Protein AF-A0A3M7P0K2-F1 (afdb_monomer_lite)

pLDDT: mean 83.6, std 10.66, range [43.56, 95.75]

Sequence (342 aa):
MLALSVADLARTRPEIQRPTELLQYRGKAISGLQNAINDTSAWTKYGHVDAILSASYILVYQSALMPDGNRDFDTFAHGCALTTSTIQQRELKTVLKVGASWPVERLADALALVIPASLPDPVIGFIKYVISHLDSVREPAQDSTLHPFWSAQYEMCILLTTNPRQGYISSLNSFGKWFLLAQGLLASMRNPTNGNLALVIIAAFLANITWSKVLVPLYTWNSVSQEGLPRLPIKAVPISTIQEAAQWIEAMDMVLPEEDRAKLTFSRTILDRCRGKLDNVLAQDNGADVALAGKVATLNDLSNKAHILLGSILRIGADLATWFEDALLARYVATTRGRAGQ

Radius of gyration: 20.65 Å; chains: 1; bounding box: 60×47×55 Å

Structure (mmCIF, N/CA/C/O backbone):
data_AF-A0A3M7P0K2-F1
#
_entry.id   AF-A0A3M7P0K2-F1
#
loop_
_atom_site.group_PDB
_atom_site.id
_atom_site.type_symbol
_atom_site.label_atom_id
_atom_site.label_alt_id
_atom_site.label_comp_id
_atom_site.label_asym_id
_atom_site.label_entity_id
_atom_site.label_seq_id
_atom_site.pdbx_PDB_ins_code
_atom_site.Cartn_x
_atom_site.Cartn_y
_atom_site.Cartn_z
_atom_site.occupancy
_atom_site.B_iso_or_equiv
_atom_site.auth_seq_id
_atom_site.auth_comp_id
_atom_site.auth_asym_id
_atom_site.auth_atom_id
_atom_site.pdbx_PDB_model_num
ATOM 1 N N . MET A 1 1 ? 5.921 -3.773 19.849 1.00 86.44 1 MET A N 1
ATOM 2 C CA . MET A 1 1 ? 6.419 -5.038 19.262 1.00 86.44 1 MET A CA 1
ATOM 3 C C . MET A 1 1 ? 5.800 -6.265 19.914 1.00 86.44 1 MET A C 1
ATOM 5 O O . MET A 1 1 ? 5.098 -6.965 19.210 1.00 86.44 1 MET A O 1
ATOM 9 N N . LEU A 1 2 ? 5.954 -6.494 21.227 1.00 89.31 2 LEU A N 1
ATOM 10 C CA . LEU A 1 2 ? 5.393 -7.687 21.896 1.00 89.31 2 LEU A CA 1
ATOM 11 C C . LEU A 1 2 ? 3.896 -7.913 21.618 1.00 89.31 2 LEU A C 1
ATOM 13 O O . LEU A 1 2 ? 3.488 -9.018 21.286 1.00 89.31 2 LEU A O 1
ATOM 17 N N . ALA A 1 3 ? 3.092 -6.849 21.675 1.00 87.12 3 ALA A N 1
ATOM 18 C CA . ALA A 1 3 ? 1.659 -6.923 21.396 1.00 87.12 3 ALA A CA 1
ATOM 19 C C . ALA A 1 3 ? 1.352 -7.382 19.950 1.00 87.12 3 ALA A C 1
ATOM 21 O O . ALA A 1 3 ? 0.441 -8.174 19.728 1.00 87.12 3 ALA A O 1
ATOM 22 N N . LEU A 1 4 ? 2.148 -6.939 18.972 1.00 87.50 4 LEU A N 1
ATOM 23 C CA . LEU A 1 4 ? 2.044 -7.387 17.583 1.00 87.50 4 LEU A CA 1
ATOM 24 C C . LEU A 1 4 ? 2.450 -8.858 17.440 1.00 87.50 4 LEU A C 1
ATOM 26 O O . LEU A 1 4 ? 1.748 -9.614 16.782 1.00 87.50 4 LEU A O 1
ATOM 30 N N . SER A 1 5 ? 3.544 -9.274 18.081 1.00 87.12 5 SER A N 1
ATOM 31 C CA . SER A 1 5 ? 4.005 -10.666 18.038 1.00 87.12 5 SER A CA 1
ATOM 32 C C . SER A 1 5 ? 2.954 -11.633 18.582 1.00 87.12 5 SER A C 1
ATOM 34 O O . SER A 1 5 ? 2.740 -12.690 18.000 1.00 87.12 5 SER A O 1
ATOM 36 N N . VAL A 1 6 ? 2.263 -11.263 19.665 1.00 86.00 6 VAL A N 1
ATOM 37 C CA . VAL A 1 6 ? 1.163 -12.071 20.210 1.00 86.00 6 VAL A CA 1
ATOM 38 C C . VAL A 1 6 ? -0.030 -12.113 19.246 1.00 86.00 6 VAL A C 1
ATOM 40 O O . VAL A 1 6 ? -0.613 -13.178 19.066 1.00 86.00 6 VAL A O 1
ATOM 43 N N . ALA A 1 7 ? -0.375 -10.994 18.597 1.00 84.25 7 ALA A N 1
ATOM 44 C CA . ALA A 1 7 ? -1.461 -10.953 17.611 1.00 84.25 7 ALA A CA 1
ATOM 45 C C . ALA A 1 7 ? -1.163 -11.818 16.372 1.00 84.25 7 ALA A C 1
ATOM 47 O O . ALA A 1 7 ? -2.021 -12.575 15.926 1.00 84.25 7 ALA A O 1
ATOM 48 N N . ASP A 1 8 ? 0.061 -11.753 15.842 1.00 86.00 8 ASP A N 1
ATOM 49 C CA . ASP A 1 8 ? 0.465 -12.573 14.696 1.00 86.00 8 ASP A CA 1
ATOM 50 C C . ASP A 1 8 ? 0.565 -14.064 15.056 1.00 86.00 8 ASP A C 1
ATOM 52 O O . ASP A 1 8 ? 0.149 -14.923 14.275 1.00 86.00 8 ASP A O 1
ATOM 56 N N . LEU A 1 9 ? 1.025 -14.387 16.271 1.00 85.00 9 LEU A N 1
ATOM 57 C CA . LEU A 1 9 ? 1.017 -15.761 16.768 1.00 85.00 9 LEU A CA 1
ATOM 58 C C . LEU A 1 9 ? -0.411 -16.305 16.881 1.00 85.00 9 LEU A C 1
ATOM 60 O O . LEU A 1 9 ? -0.668 -17.399 16.402 1.00 85.00 9 LEU A O 1
ATOM 64 N N . ALA A 1 10 ? -1.347 -15.533 17.437 1.00 82.81 10 ALA A N 1
ATOM 65 C CA . ALA A 1 10 ? -2.749 -15.942 17.538 1.00 82.81 10 ALA A CA 1
ATOM 66 C C . ALA A 1 10 ? -3.404 -16.148 16.158 1.00 82.81 10 ALA A C 1
ATOM 68 O O . ALA A 1 10 ? -4.276 -16.999 16.007 1.00 82.81 10 ALA A O 1
ATOM 69 N N . ARG A 1 11 ? -2.971 -15.398 15.137 1.00 79.44 11 ARG A N 1
ATOM 70 C CA . ARG A 1 11 ? -3.437 -15.564 13.754 1.00 79.44 11 ARG A CA 1
ATOM 71 C C . ARG A 1 11 ? -2.863 -16.815 13.086 1.00 79.44 11 ARG A C 1
ATOM 73 O O . ARG A 1 11 ? -3.578 -17.508 12.372 1.00 79.44 11 ARG A O 1
ATOM 80 N N . THR A 1 12 ? -1.569 -17.071 13.263 1.00 80.44 12 THR A N 1
ATOM 81 C CA . THR A 1 12 ? -0.864 -18.198 12.621 1.00 80.44 12 THR A CA 1
ATOM 82 C C . THR A 1 12 ? -1.056 -19.521 13.355 1.00 80.44 12 THR A C 1
ATOM 84 O O . THR A 1 12 ? -0.958 -20.579 12.739 1.00 80.44 12 THR A O 1
ATOM 87 N N . ARG A 1 13 ? -1.329 -19.459 14.659 1.00 82.25 13 ARG A N 1
ATOM 88 C CA . ARG A 1 13 ? -1.540 -20.585 15.571 1.00 82.25 13 ARG A CA 1
ATOM 89 C C . ARG A 1 13 ? -2.741 -20.289 16.474 1.00 82.25 13 ARG A C 1
ATOM 91 O O . ARG A 1 13 ? -2.552 -19.871 17.622 1.00 82.25 13 ARG A O 1
ATOM 98 N N . PRO A 1 14 ? -3.977 -20.463 15.968 1.00 75.69 14 PRO A N 1
ATOM 99 C CA . PRO A 1 14 ? -5.207 -20.141 16.697 1.00 75.69 14 PRO A CA 1
ATOM 100 C C . PRO A 1 14 ? -5.361 -20.878 18.032 1.00 75.69 14 PRO A C 1
ATOM 102 O O . PRO A 1 14 ? -6.120 -20.431 18.889 1.00 75.69 14 PRO A O 1
ATOM 105 N N . GLU A 1 15 ? -4.647 -21.989 18.217 1.00 79.69 15 GLU A N 1
ATOM 106 C CA . GLU A 1 15 ? -4.565 -22.764 19.453 1.00 79.69 15 GLU A CA 1
ATOM 107 C C . GLU A 1 15 ? -3.757 -22.065 20.562 1.00 79.69 15 GLU A C 1
ATOM 109 O O . GLU A 1 15 ? -3.954 -22.349 21.743 1.00 79.69 15 GLU A O 1
ATOM 114 N N . ILE A 1 16 ? -2.880 -21.117 20.210 1.00 73.12 16 ILE A N 1
ATOM 115 C CA . ILE A 1 16 ? -2.061 -20.344 21.152 1.00 73.12 16 ILE A CA 1
ATOM 116 C C . ILE A 1 16 ? -2.689 -18.961 21.349 1.00 73.12 16 ILE A C 1
ATOM 118 O O . ILE A 1 16 ? -2.181 -17.940 20.885 1.00 73.12 16 ILE A O 1
ATOM 122 N N . GLN A 1 17 ? -3.808 -18.911 22.072 1.00 73.56 17 GLN A N 1
ATOM 123 C CA . GLN A 1 17 ? -4.451 -17.641 22.413 1.00 73.56 17 GLN A CA 1
ATOM 124 C C . GLN A 1 17 ? -3.883 -17.081 23.711 1.00 73.56 17 GLN A C 1
ATOM 126 O O . GLN A 1 17 ? -3.956 -17.710 24.766 1.00 73.56 17 GLN A O 1
ATOM 131 N N . ARG A 1 18 ? -3.342 -15.862 23.648 1.00 81.62 18 ARG A N 1
ATOM 132 C CA . ARG A 1 18 ? -2.841 -15.138 24.826 1.00 81.62 18 ARG A CA 1
ATOM 133 C C . ARG A 1 18 ? -3.487 -13.755 24.957 1.00 81.62 18 ARG A C 1
ATOM 135 O O . ARG A 1 18 ? -2.790 -12.738 24.905 1.00 81.62 18 ARG A O 1
ATOM 142 N N . PRO A 1 19 ? -4.824 -13.688 25.115 1.00 80.56 19 PRO A N 1
ATOM 143 C CA . PRO A 1 19 ? -5.562 -12.425 25.099 1.00 80.56 19 PRO A CA 1
ATOM 144 C C . PRO A 1 19 ? -5.131 -11.483 26.232 1.00 80.56 19 PRO A C 1
ATOM 146 O O . PRO A 1 19 ? -5.019 -10.278 26.025 1.00 80.56 19 PRO A O 1
ATOM 149 N N . THR A 1 20 ? -4.807 -12.015 27.414 1.00 85.69 20 THR A N 1
ATOM 150 C CA . THR A 1 20 ? -4.353 -11.203 28.553 1.00 85.69 20 THR A CA 1
ATOM 151 C C . THR A 1 20 ? -3.012 -10.521 28.279 1.00 85.69 20 THR A C 1
ATOM 153 O O . THR A 1 20 ? -2.879 -9.320 28.501 1.00 85.69 20 THR A O 1
ATOM 156 N N . GLU A 1 21 ? -2.025 -11.256 27.762 1.00 88.25 21 GLU A N 1
ATOM 157 C CA . GLU A 1 21 ? -0.704 -10.706 27.422 1.00 88.25 21 GLU A CA 1
ATOM 158 C C . GLU A 1 21 ? -0.812 -9.673 26.297 1.00 88.25 21 GLU A C 1
ATOM 160 O O . GLU A 1 21 ? -0.219 -8.596 26.380 1.00 88.25 21 GLU A O 1
ATOM 165 N N . LEU A 1 22 ? -1.632 -9.967 25.281 1.00 86.94 22 LEU A N 1
ATOM 166 C CA . LEU A 1 22 ? -1.937 -9.049 24.188 1.00 86.94 22 LEU A CA 1
ATOM 167 C C . LEU A 1 22 ? -2.458 -7.707 24.716 1.00 86.94 22 LEU A C 1
ATOM 169 O O . LEU A 1 22 ? -1.897 -6.657 24.389 1.00 86.94 22 LEU A O 1
ATOM 173 N N . LEU A 1 23 ? -3.494 -7.744 25.561 1.00 86.62 23 LEU A N 1
ATOM 174 C CA . LEU A 1 23 ? -4.107 -6.552 26.148 1.00 86.62 23 LEU A CA 1
ATOM 175 C C . LEU A 1 23 ? -3.124 -5.787 27.039 1.00 86.62 23 LEU A C 1
ATOM 177 O O . LEU A 1 23 ? -3.032 -4.564 26.940 1.00 86.62 23 LEU A O 1
ATOM 181 N N . GLN A 1 24 ? -2.335 -6.487 27.857 1.00 91.00 24 GLN A N 1
ATOM 182 C CA . GLN A 1 24 ? -1.330 -5.860 28.718 1.00 91.00 24 GLN A CA 1
ATOM 183 C C . GLN A 1 24 ? -0.235 -5.149 27.915 1.00 91.00 24 GLN A C 1
ATOM 185 O O . GLN A 1 24 ? 0.085 -3.990 28.194 1.00 91.00 24 GLN A O 1
ATOM 190 N N . TYR A 1 25 ? 0.350 -5.813 26.914 1.00 92.06 25 TYR A N 1
ATOM 191 C CA . TYR A 1 25 ? 1.396 -5.208 26.088 1.00 92.06 25 TYR A CA 1
ATOM 192 C C . TYR A 1 25 ? 0.863 -4.044 25.261 1.00 92.06 25 TYR A C 1
ATOM 194 O O . TYR A 1 25 ? 1.564 -3.045 25.091 1.00 92.06 25 TYR A O 1
ATOM 202 N N . ARG A 1 26 ? -0.378 -4.146 24.781 1.00 89.00 26 ARG A N 1
ATOM 203 C CA . ARG A 1 26 ? -1.039 -3.072 24.044 1.00 89.00 26 ARG A CA 1
ATOM 204 C C . ARG A 1 26 ? -1.324 -1.866 24.934 1.00 89.00 26 ARG A C 1
ATOM 206 O O . ARG A 1 26 ? -0.951 -0.760 24.566 1.00 89.00 26 ARG A O 1
ATOM 213 N N . GLY A 1 27 ? -1.887 -2.072 26.126 1.00 89.12 27 GLY A N 1
ATOM 214 C CA . GLY A 1 27 ? -2.137 -0.996 27.091 1.00 89.12 27 GLY A CA 1
ATOM 215 C C . GLY A 1 27 ? -0.858 -0.247 27.474 1.00 89.12 27 GLY A C 1
ATOM 216 O O . GLY A 1 27 ? -0.830 0.983 27.457 1.00 89.12 27 GLY A O 1
ATOM 217 N N . LYS A 1 28 ? 0.241 -0.979 27.712 1.00 93.00 28 LYS A N 1
ATOM 218 C CA . LYS A 1 28 ? 1.566 -0.381 27.950 1.00 93.00 28 LYS A CA 1
ATOM 219 C C . LYS A 1 28 ? 2.066 0.431 26.753 1.00 93.00 28 LYS A C 1
ATOM 221 O O . LYS A 1 28 ? 2.600 1.519 26.947 1.00 93.00 28 LYS A O 1
ATOM 226 N N . ALA A 1 29 ? 1.894 -0.078 25.533 1.00 91.88 29 ALA A N 1
ATOM 227 C CA . ALA A 1 29 ? 2.303 0.626 24.320 1.00 91.88 29 ALA A CA 1
ATOM 228 C C . ALA A 1 29 ? 1.506 1.923 24.111 1.00 91.88 29 ALA A C 1
ATOM 230 O O . ALA A 1 29 ? 2.108 2.950 23.821 1.00 91.88 29 ALA A O 1
ATOM 231 N N . ILE A 1 30 ? 0.184 1.894 24.314 1.00 90.19 30 ILE A N 1
ATOM 232 C CA . ILE A 1 30 ? -0.684 3.075 24.194 1.00 90.19 30 ILE A CA 1
ATOM 233 C C . ILE A 1 30 ? -0.308 4.124 25.241 1.00 90.19 30 ILE A C 1
ATOM 235 O O . ILE A 1 30 ? -0.088 5.278 24.889 1.00 90.19 30 ILE A O 1
ATOM 239 N N . SER A 1 31 ? -0.174 3.726 26.509 1.00 91.19 31 SER A N 1
ATOM 240 C CA . SER A 1 31 ? 0.216 4.647 27.583 1.00 91.19 31 SER A CA 1
ATOM 241 C C . SER A 1 31 ? 1.601 5.259 27.336 1.00 91.19 31 SER A C 1
ATOM 243 O O . SER A 1 31 ? 1.774 6.470 27.454 1.00 91.19 31 SER A O 1
ATOM 245 N N . GLY A 1 32 ? 2.579 4.448 26.918 1.00 90.62 32 GLY A N 1
ATOM 246 C CA . GLY A 1 32 ? 3.910 4.937 26.555 1.00 90.62 32 GLY A CA 1
ATOM 247 C C . GLY A 1 32 ? 3.884 5.907 25.371 1.00 90.62 32 GLY A C 1
ATOM 248 O O . GLY A 1 32 ? 4.556 6.934 25.414 1.00 90.62 32 GLY A O 1
ATOM 249 N N . LEU A 1 33 ? 3.077 5.619 24.344 1.00 90.06 33 LEU A N 1
ATOM 250 C CA . LEU A 1 33 ? 2.910 6.486 23.179 1.00 90.06 33 LEU A CA 1
ATOM 251 C C . LEU A 1 33 ? 2.254 7.822 23.554 1.00 90.06 33 LEU A C 1
ATOM 253 O O . LEU A 1 33 ? 2.736 8.868 23.133 1.00 90.06 33 LEU A O 1
ATOM 257 N N . GLN A 1 34 ? 1.204 7.801 24.378 1.00 89.25 34 GLN A N 1
ATOM 258 C CA . GLN A 1 34 ? 0.552 9.013 24.884 1.00 89.25 34 GLN A CA 1
ATOM 259 C C . GLN A 1 34 ? 1.534 9.897 25.657 1.00 89.25 34 GLN A C 1
ATOM 261 O O . GLN A 1 34 ? 1.610 11.099 25.408 1.00 89.25 34 GLN A O 1
ATOM 266 N N . ASN A 1 35 ? 2.329 9.298 26.546 1.00 90.81 35 ASN A N 1
ATOM 267 C CA . ASN A 1 35 ? 3.351 10.026 27.295 1.00 90.81 35 ASN A CA 1
ATOM 268 C C . ASN A 1 35 ? 4.408 10.635 26.362 1.00 90.81 35 ASN A C 1
ATOM 270 O O . ASN A 1 35 ? 4.761 11.798 26.525 1.00 90.81 35 ASN A O 1
ATOM 274 N N . ALA A 1 36 ? 4.872 9.881 25.361 1.00 89.25 36 ALA A N 1
ATOM 275 C CA . ALA A 1 36 ? 5.876 10.352 24.409 1.00 89.25 36 ALA A CA 1
ATOM 276 C C . ALA A 1 36 ? 5.359 11.477 23.495 1.00 89.25 36 ALA A C 1
ATOM 278 O O . ALA A 1 36 ? 6.101 12.404 23.191 1.00 89.25 36 ALA A O 1
ATOM 279 N N . ILE A 1 37 ? 4.093 11.423 23.067 1.00 87.31 37 ILE A N 1
ATOM 280 C CA . ILE A 1 37 ? 3.481 12.475 22.240 1.00 87.31 37 ILE A CA 1
ATOM 281 C C . ILE A 1 37 ? 3.346 13.783 23.030 1.00 87.31 37 ILE A C 1
ATOM 283 O O . ILE A 1 37 ? 3.608 14.851 22.474 1.00 87.31 37 ILE A O 1
ATOM 287 N N . ASN A 1 38 ? 2.967 13.696 24.308 1.00 88.31 38 ASN A N 1
ATOM 288 C CA . ASN A 1 38 ? 2.775 14.854 25.186 1.00 88.31 38 ASN A CA 1
ATOM 289 C C . ASN A 1 38 ? 4.092 15.459 25.701 1.00 88.31 38 ASN A C 1
ATOM 291 O O . ASN A 1 38 ? 4.097 16.586 26.196 1.00 88.31 38 ASN A O 1
ATOM 295 N N . ASP A 1 39 ? 5.207 14.738 25.591 1.00 89.19 39 ASP A N 1
ATOM 296 C CA . ASP A 1 39 ? 6.528 15.248 25.939 1.00 89.19 39 ASP A CA 1
ATOM 297 C C . ASP A 1 39 ? 7.101 16.091 24.791 1.00 89.19 39 ASP A C 1
ATOM 299 O O . ASP A 1 39 ? 7.687 15.585 23.833 1.00 89.19 39 ASP A O 1
ATOM 303 N N . THR A 1 40 ? 6.978 17.415 24.900 1.00 85.44 40 THR A N 1
ATOM 304 C CA . THR A 1 40 ? 7.516 18.362 23.910 1.00 85.44 40 THR A CA 1
ATOM 305 C C . THR A 1 40 ? 9.021 18.182 23.673 1.00 85.44 40 THR A C 1
ATOM 307 O O . THR A 1 40 ? 9.499 18.444 22.567 1.00 85.44 40 THR A O 1
ATOM 310 N N . SER A 1 41 ? 9.777 17.705 24.671 1.00 86.81 41 SER A N 1
ATOM 311 C CA . SER A 1 41 ? 11.218 17.461 24.538 1.00 86.81 41 SER A CA 1
ATOM 312 C C . SER A 1 41 ? 11.539 16.214 23.703 1.00 86.81 41 SER A C 1
ATOM 314 O O . SER A 1 41 ? 12.587 16.155 23.058 1.00 86.81 41 SER A O 1
ATOM 316 N N . ALA A 1 42 ? 10.617 15.248 23.621 1.00 83.38 42 ALA A N 1
ATOM 317 C CA . ALA A 1 42 ? 10.774 14.065 22.777 1.00 83.38 42 ALA A CA 1
ATOM 318 C C . ALA A 1 42 ? 10.788 14.424 21.280 1.00 83.38 42 ALA A C 1
ATOM 320 O O . ALA A 1 42 ? 11.474 13.778 20.490 1.00 83.38 42 ALA A O 1
ATOM 321 N N . TRP A 1 43 ? 10.098 15.499 20.886 1.00 85.88 43 TRP A N 1
ATOM 322 C CA . TRP A 1 43 ? 10.016 15.945 19.490 1.00 85.88 43 TRP A CA 1
ATOM 323 C C . TRP A 1 43 ? 11.291 16.604 18.956 1.00 85.88 43 TRP A C 1
ATOM 325 O O . TRP A 1 43 ? 11.453 16.718 17.743 1.00 85.88 43 TRP A O 1
ATOM 335 N N . THR A 1 44 ? 12.200 17.035 19.832 1.00 84.06 44 THR A N 1
ATOM 336 C CA . THR A 1 44 ? 13.482 17.646 19.443 1.00 84.06 44 THR A CA 1
ATOM 337 C C . THR A 1 44 ? 14.655 16.672 19.542 1.00 84.06 44 THR A C 1
ATOM 339 O O . THR A 1 44 ? 15.752 16.965 19.064 1.00 84.06 44 THR A O 1
ATOM 342 N N . LYS A 1 45 ? 14.440 15.487 20.125 1.00 86.88 45 LYS A N 1
ATOM 343 C CA . LYS A 1 45 ? 15.474 14.474 20.318 1.00 86.88 45 LYS A CA 1
ATOM 344 C C . LYS A 1 45 ? 15.538 13.510 19.132 1.00 86.88 45 LYS A C 1
ATOM 346 O O . LYS A 1 45 ? 14.561 12.850 18.781 1.00 86.88 45 LYS A O 1
ATOM 351 N N . TYR A 1 46 ? 16.725 13.380 18.541 1.00 85.94 46 TYR A N 1
ATOM 352 C CA . TYR A 1 46 ? 16.959 12.459 17.427 1.00 85.94 46 TYR A CA 1
ATOM 353 C C . TYR A 1 46 ? 16.586 11.011 17.796 1.00 85.94 46 TYR A C 1
ATOM 355 O O . TYR A 1 46 ? 16.907 10.537 18.890 1.00 85.94 46 TYR A O 1
ATOM 363 N N . GLY A 1 47 ? 15.885 10.317 16.894 1.00 85.19 47 GLY A N 1
ATOM 364 C CA . GLY A 1 47 ? 15.412 8.942 17.083 1.00 85.19 47 GLY A CA 1
ATOM 365 C C . GLY A 1 47 ? 14.137 8.784 17.925 1.00 85.19 47 GLY A C 1
ATOM 366 O O . GLY A 1 47 ? 13.480 7.750 17.836 1.00 85.19 47 GLY A O 1
ATOM 367 N N . HIS A 1 48 ? 13.733 9.784 18.719 1.00 89.06 48 HIS A N 1
ATOM 368 C CA . HIS A 1 48 ? 12.512 9.682 19.541 1.00 89.06 48 HIS A CA 1
ATOM 369 C C . HIS A 1 48 ? 11.251 9.751 18.689 1.00 89.06 48 HIS A C 1
ATOM 371 O O . HIS A 1 48 ? 10.358 8.918 18.829 1.00 89.06 48 HIS A O 1
ATOM 377 N N . VAL A 1 49 ? 11.210 10.681 17.739 1.00 89.69 49 VAL A N 1
ATOM 378 C CA . VAL A 1 49 ? 10.083 10.797 16.807 1.00 89.69 49 VAL A CA 1
ATOM 379 C C . VAL A 1 49 ? 9.982 9.571 15.890 1.00 89.69 49 VAL A C 1
ATOM 381 O O . VAL A 1 49 ? 8.878 9.122 15.588 1.00 89.69 49 VAL A O 1
ATOM 384 N N . ASP A 1 50 ? 11.116 8.955 15.535 1.00 89.94 50 ASP A N 1
ATOM 385 C CA . ASP A 1 50 ? 11.142 7.665 14.833 1.00 89.94 50 ASP A CA 1
ATOM 386 C C . ASP A 1 50 ? 10.504 6.547 15.667 1.00 89.94 50 ASP A C 1
ATOM 388 O O . ASP A 1 50 ? 9.767 5.718 15.133 1.00 89.94 50 ASP A O 1
ATOM 392 N N . ALA A 1 51 ? 10.749 6.528 16.982 1.00 91.06 51 ALA A N 1
ATOM 393 C CA . ALA A 1 51 ? 10.147 5.557 17.890 1.00 91.06 51 ALA A CA 1
ATOM 394 C C . ALA A 1 51 ? 8.631 5.771 18.043 1.00 91.06 51 ALA A C 1
ATOM 396 O O . ALA A 1 51 ? 7.884 4.793 18.017 1.00 91.06 51 ALA A O 1
ATOM 397 N N . ILE A 1 52 ? 8.168 7.025 18.139 1.00 91.19 52 ILE A N 1
ATOM 398 C CA . ILE A 1 52 ? 6.736 7.384 18.163 1.00 91.19 52 ILE A CA 1
ATOM 399 C C . ILE A 1 52 ? 6.051 6.909 16.877 1.00 91.19 52 ILE A C 1
ATOM 401 O O . ILE A 1 52 ? 5.020 6.229 16.922 1.00 91.19 52 ILE A O 1
ATOM 405 N N . LEU A 1 53 ? 6.650 7.219 15.725 1.00 89.81 53 LEU A N 1
ATOM 406 C CA . LEU A 1 53 ? 6.115 6.822 14.430 1.00 89.81 53 LEU A CA 1
ATOM 407 C C . LEU A 1 53 ? 6.096 5.293 14.287 1.00 89.81 53 LEU A C 1
ATOM 409 O O . LEU A 1 53 ? 5.060 4.720 13.955 1.00 89.81 53 LEU A O 1
ATOM 413 N N . SER A 1 54 ? 7.202 4.618 14.615 1.00 90.50 54 SER A N 1
ATOM 414 C CA . SER A 1 54 ? 7.307 3.152 14.573 1.00 90.50 54 SER A CA 1
ATOM 415 C C . SER A 1 54 ? 6.284 2.474 15.482 1.00 90.50 54 SER A C 1
ATOM 417 O O . SER A 1 54 ? 5.642 1.506 15.079 1.00 90.50 54 SER A O 1
ATOM 419 N N . ALA A 1 55 ? 6.103 2.977 16.706 1.00 91.56 55 ALA A N 1
ATOM 420 C CA . ALA A 1 55 ? 5.106 2.459 17.635 1.00 91.56 55 ALA A CA 1
ATOM 421 C C . ALA A 1 55 ? 3.687 2.590 17.062 1.00 91.56 55 ALA A C 1
ATOM 423 O O . ALA A 1 55 ? 2.916 1.635 17.146 1.00 91.56 55 ALA A O 1
ATOM 424 N N . SER A 1 56 ? 3.377 3.721 16.422 1.00 89.94 56 SER A N 1
ATOM 425 C CA . SER A 1 56 ? 2.088 3.947 15.758 1.00 89.94 56 SER A CA 1
ATOM 426 C C . SER A 1 56 ? 1.869 2.952 14.614 1.00 89.94 56 SER A C 1
ATOM 428 O O . SER A 1 56 ? 0.849 2.268 14.595 1.00 89.94 56 SER A O 1
ATOM 430 N N . TYR A 1 57 ? 2.860 2.758 13.734 1.00 89.06 57 TYR A N 1
ATOM 431 C CA . TYR A 1 57 ? 2.797 1.759 12.656 1.00 89.06 57 TYR A CA 1
ATOM 432 C C . TYR A 1 57 ? 2.575 0.337 13.179 1.00 89.06 57 TYR A C 1
ATOM 434 O O . TYR A 1 57 ? 1.750 -0.405 12.648 1.00 89.06 57 TYR A O 1
ATOM 442 N N . ILE A 1 58 ? 3.288 -0.044 14.242 1.00 90.88 58 ILE A N 1
ATOM 443 C CA . ILE A 1 58 ? 3.141 -1.360 14.871 1.00 90.88 58 ILE A CA 1
ATOM 444 C C . ILE A 1 58 ? 1.719 -1.549 15.408 1.00 90.88 58 ILE A C 1
ATOM 446 O O . ILE A 1 58 ? 1.166 -2.639 15.280 1.00 90.88 58 ILE A O 1
ATOM 450 N N . LEU A 1 59 ? 1.129 -0.514 16.009 1.00 91.62 59 LEU A N 1
ATOM 451 C CA . LEU A 1 59 ? -0.229 -0.562 16.551 1.00 91.62 59 LEU A CA 1
ATOM 452 C C . LEU A 1 59 ? -1.296 -0.592 15.448 1.00 91.62 59 LEU A C 1
ATOM 454 O O . LEU A 1 59 ? -2.283 -1.316 15.590 1.00 91.62 59 LEU A O 1
ATOM 458 N N . VAL A 1 60 ? -1.084 0.110 14.328 1.00 90.69 60 VAL A N 1
ATOM 459 C CA . VAL A 1 60 ? -1.926 -0.037 13.129 1.00 90.69 60 VAL A CA 1
ATOM 460 C C . VAL A 1 60 ? -1.882 -1.476 12.632 1.00 90.69 60 VAL A C 1
ATOM 462 O O . VAL A 1 60 ? -2.928 -2.105 12.473 1.00 90.69 60 VAL A O 1
ATOM 465 N N . TYR A 1 61 ? -0.675 -2.009 12.420 1.00 88.44 61 TYR A N 1
ATOM 466 C CA . TYR A 1 61 ? -0.507 -3.350 11.875 1.00 88.44 61 TYR A CA 1
ATOM 467 C C . TYR A 1 61 ? -1.090 -4.408 12.810 1.00 88.44 61 TYR A C 1
ATOM 469 O O . TYR A 1 61 ? -1.828 -5.277 12.366 1.00 88.44 61 TYR A O 1
ATOM 477 N N . GLN A 1 62 ? -0.861 -4.279 14.118 1.00 91.44 62 GLN A N 1
ATOM 478 C CA . GLN A 1 62 ? -1.496 -5.134 15.117 1.00 91.44 62 GLN A CA 1
ATOM 479 C C . GLN A 1 62 ? -3.023 -5.086 15.003 1.00 91.44 62 GLN A C 1
ATOM 481 O O . GLN A 1 62 ? -3.665 -6.132 14.997 1.00 91.44 62 GLN A O 1
ATOM 486 N N . SER A 1 63 ? -3.603 -3.888 14.907 1.00 90.75 63 SER A N 1
ATOM 487 C CA . SER A 1 63 ? -5.058 -3.726 14.860 1.00 90.75 63 SER A CA 1
ATOM 488 C C . SER A 1 63 ? -5.650 -4.363 13.601 1.00 90.75 63 SER A C 1
ATOM 490 O O . SER A 1 63 ? -6.706 -4.976 13.687 1.00 90.75 63 SER A O 1
ATOM 492 N N . ALA A 1 64 ? -4.943 -4.325 12.466 1.00 89.94 64 ALA A N 1
ATOM 493 C CA . ALA A 1 64 ? -5.339 -5.021 11.238 1.00 89.94 64 ALA A CA 1
ATOM 494 C C . ALA A 1 64 ? -5.376 -6.557 11.358 1.00 89.94 64 ALA A C 1
ATOM 496 O O . ALA A 1 64 ? -6.0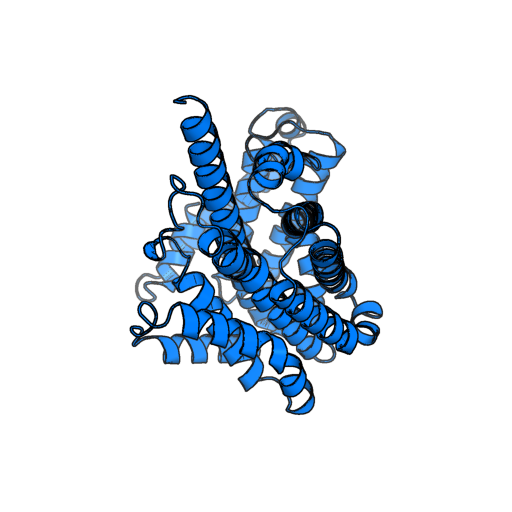67 -7.206 10.578 1.00 89.94 64 ALA A O 1
ATOM 497 N N . LEU A 1 65 ? -4.653 -7.146 12.318 1.00 86.94 65 LEU A N 1
ATOM 498 C CA . LEU A 1 65 ? -4.668 -8.592 12.575 1.00 86.94 65 LEU A CA 1
ATOM 499 C C . LEU A 1 65 ? -5.757 -9.008 13.577 1.00 86.94 65 LEU A C 1
ATOM 501 O O . LEU A 1 65 ? -5.984 -10.201 13.771 1.00 86.94 65 LEU A O 1
ATOM 505 N N . MET A 1 66 ? -6.412 -8.048 14.234 1.00 86.31 66 MET A N 1
ATOM 506 C CA . MET A 1 66 ? -7.398 -8.308 15.281 1.00 86.31 66 MET A CA 1
ATOM 507 C C . MET A 1 66 ? -8.827 -8.270 14.717 1.00 86.31 66 MET A C 1
ATOM 509 O O . MET A 1 66 ? -9.175 -7.302 14.036 1.00 86.31 66 MET A O 1
ATOM 513 N N . PRO A 1 67 ? -9.694 -9.252 15.029 1.00 82.88 67 PRO A N 1
ATOM 514 C CA . PRO A 1 67 ? -11.087 -9.254 14.569 1.00 82.88 67 PRO A CA 1
ATOM 515 C C . PRO A 1 67 ? -11.884 -8.005 14.980 1.00 82.88 67 PRO A C 1
ATOM 517 O O . PRO A 1 67 ? -12.712 -7.524 14.215 1.00 82.88 67 PRO A O 1
ATOM 520 N N . ASP A 1 68 ? -11.604 -7.455 16.160 1.00 84.25 68 ASP A N 1
ATOM 521 C CA . ASP A 1 68 ? -12.252 -6.284 16.760 1.00 84.25 68 ASP A CA 1
ATOM 522 C C . ASP A 1 68 ? -11.426 -4.987 16.624 1.00 84.25 68 ASP A C 1
ATOM 524 O O . ASP A 1 68 ? -11.798 -3.940 17.155 1.00 84.25 68 ASP A O 1
ATOM 528 N N . GLY A 1 69 ? -10.323 -5.020 15.870 1.00 85.50 69 GLY A N 1
ATOM 529 C CA . GLY A 1 69 ? -9.359 -3.919 15.768 1.00 85.50 69 GLY A CA 1
ATOM 530 C C . GLY A 1 69 ? -9.824 -2.684 14.986 1.00 85.50 69 GLY A C 1
ATOM 531 O O . GLY A 1 69 ? -9.052 -1.741 14.836 1.00 85.50 69 GLY A O 1
ATOM 532 N N . ASN A 1 70 ? -11.062 -2.651 14.491 1.00 84.69 70 ASN A N 1
ATOM 533 C CA . ASN A 1 70 ? -11.566 -1.626 13.570 1.00 84.69 70 ASN A CA 1
ATOM 534 C C . ASN A 1 70 ? -11.478 -0.190 14.127 1.00 84.69 70 ASN A C 1
ATOM 536 O O . ASN A 1 70 ? -11.046 0.729 13.429 1.00 84.69 70 ASN A O 1
ATOM 540 N N . ARG A 1 71 ? -11.872 0.015 15.393 1.00 83.75 71 ARG A N 1
ATOM 541 C CA . ARG A 1 71 ? -11.840 1.342 16.046 1.00 83.75 71 ARG A CA 1
ATOM 542 C C . ARG A 1 71 ? -10.414 1.819 16.308 1.00 83.75 71 ARG A C 1
ATOM 544 O O . ARG A 1 71 ? -10.088 2.993 16.137 1.00 83.75 71 ARG A O 1
ATOM 551 N N . ASP A 1 72 ? -9.566 0.887 16.710 1.00 87.62 72 ASP A N 1
ATOM 552 C CA . ASP A 1 72 ? -8.186 1.183 17.055 1.00 87.62 72 ASP A CA 1
ATOM 553 C C . ASP A 1 72 ? -7.336 1.433 15.810 1.00 87.62 72 ASP A C 1
ATOM 555 O O . ASP A 1 72 ? -6.478 2.312 15.816 1.00 87.62 72 ASP A O 1
ATOM 559 N N . PHE A 1 73 ? -7.609 0.707 14.723 1.00 89.00 73 PHE A N 1
ATOM 560 C CA . PHE A 1 73 ? -6.942 0.894 13.441 1.00 89.00 73 PHE A CA 1
ATOM 561 C C . PHE A 1 73 ? -7.055 2.342 12.963 1.00 89.00 73 PHE A C 1
ATOM 563 O O . PHE A 1 73 ? -6.042 2.943 12.621 1.00 89.00 73 PHE A O 1
ATOM 570 N N . ASP A 1 74 ? -8.264 2.907 12.992 1.00 84.88 74 ASP A N 1
ATOM 571 C CA . ASP A 1 74 ? -8.536 4.292 12.590 1.00 84.88 74 ASP A CA 1
ATOM 572 C C . ASP A 1 74 ? -7.728 5.288 13.440 1.00 84.88 74 ASP A C 1
ATOM 574 O O . ASP A 1 74 ? -6.977 6.121 12.930 1.00 84.88 74 ASP A O 1
ATOM 578 N N . THR A 1 75 ? -7.780 5.105 14.762 1.00 86.81 75 THR A N 1
ATOM 579 C CA . THR A 1 75 ? -7.056 5.935 15.733 1.00 86.81 75 THR A CA 1
ATOM 580 C C . THR A 1 75 ? -5.544 5.905 15.498 1.00 86.81 75 THR A C 1
ATOM 582 O O . THR A 1 75 ? -4.893 6.951 15.446 1.00 86.81 75 THR A O 1
ATOM 585 N N . PHE A 1 76 ? -4.960 4.717 15.329 1.00 89.25 76 PHE A N 1
ATOM 586 C CA . PHE A 1 76 ? -3.518 4.585 15.127 1.00 89.25 76 PHE A CA 1
ATOM 587 C C . PHE A 1 76 ? -3.079 5.032 13.730 1.00 89.25 76 PHE A C 1
ATOM 589 O O . PHE A 1 76 ? -2.011 5.629 13.599 1.00 89.25 76 PHE A O 1
ATOM 596 N N . ALA A 1 77 ? -3.907 4.819 12.703 1.00 85.56 77 ALA A N 1
ATOM 597 C CA . ALA A 1 77 ? -3.653 5.302 11.348 1.00 85.56 77 ALA A CA 1
ATOM 598 C C . ALA A 1 77 ? -3.624 6.834 11.319 1.00 85.56 77 ALA A C 1
ATOM 600 O O . ALA A 1 77 ? -2.730 7.437 10.721 1.00 85.56 77 ALA A O 1
ATOM 601 N N . HIS A 1 78 ? -4.556 7.469 12.030 1.00 83.75 78 HIS A N 1
ATOM 602 C CA . HIS A 1 78 ? -4.552 8.909 12.237 1.00 83.75 78 HIS A CA 1
ATOM 603 C C . HIS A 1 78 ? -3.296 9.375 12.993 1.00 83.75 78 HIS A C 1
ATOM 605 O O . HIS A 1 78 ? -2.659 10.344 12.583 1.00 83.75 78 HIS A O 1
ATOM 611 N N . GLY A 1 79 ? -2.875 8.642 14.030 1.00 85.56 79 GLY A N 1
ATOM 612 C CA . GLY A 1 79 ? -1.611 8.883 14.734 1.00 85.56 79 GLY A CA 1
ATOM 613 C C . GLY A 1 79 ? -0.395 8.878 13.800 1.00 85.56 79 GLY A C 1
ATOM 614 O O . GLY A 1 79 ? 0.378 9.835 13.798 1.00 85.56 79 GLY A O 1
ATOM 615 N N . CYS A 1 80 ? -0.268 7.865 12.933 1.00 87.62 80 CYS A N 1
ATOM 616 C CA . CYS A 1 80 ? 0.776 7.814 11.902 1.00 87.62 80 CYS A CA 1
ATOM 617 C C . CYS A 1 80 ? 0.749 9.053 10.997 1.00 87.62 80 CYS A C 1
ATOM 619 O O . CYS A 1 80 ? 1.793 9.654 10.745 1.00 87.62 80 CYS A O 1
ATOM 621 N N . ALA A 1 81 ? -0.434 9.456 10.525 1.00 83.56 81 ALA A N 1
ATOM 622 C CA . ALA A 1 81 ? -0.586 10.621 9.659 1.00 83.56 81 ALA A CA 1
ATOM 623 C C . ALA A 1 81 ? -0.160 11.929 10.350 1.00 83.56 81 ALA A C 1
ATOM 625 O O . ALA A 1 81 ? 0.569 12.730 9.757 1.00 83.56 81 ALA A O 1
ATOM 626 N N . LEU A 1 82 ? -0.568 12.132 11.607 1.00 85.56 82 LEU A N 1
ATOM 627 C CA . LEU A 1 82 ? -0.204 13.306 12.402 1.00 85.56 82 LEU A CA 1
ATOM 628 C C . LEU A 1 82 ? 1.300 13.364 12.681 1.00 85.56 82 LEU A C 1
ATOM 630 O O . LEU A 1 82 ? 1.921 14.413 12.493 1.00 85.56 82 LEU A O 1
ATOM 634 N N . THR A 1 83 ? 1.904 12.248 13.099 1.00 87.81 83 THR A N 1
ATOM 635 C CA . THR A 1 83 ? 3.344 12.192 13.381 1.00 87.81 83 THR A CA 1
ATOM 636 C C . THR A 1 83 ? 4.159 12.443 12.115 1.00 87.81 83 THR A C 1
ATOM 638 O O . THR A 1 83 ? 5.049 13.290 12.135 1.00 87.81 83 THR A O 1
ATOM 641 N N . THR A 1 84 ? 3.815 11.795 10.997 1.00 87.00 84 THR A N 1
ATOM 642 C CA . THR A 1 84 ? 4.440 12.043 9.686 1.00 87.00 84 THR A CA 1
ATOM 643 C C . THR A 1 84 ? 4.326 13.508 9.270 1.00 87.00 84 THR A C 1
ATOM 645 O O . THR A 1 84 ? 5.327 14.123 8.908 1.00 87.00 84 THR A O 1
ATOM 648 N N . SER A 1 85 ? 3.133 14.097 9.380 1.00 85.25 85 SER A N 1
ATOM 649 C CA . SER A 1 85 ? 2.913 15.505 9.025 1.00 85.25 85 SER A CA 1
ATOM 650 C C . SER A 1 85 ? 3.739 16.441 9.905 1.00 85.25 85 SER A C 1
ATOM 652 O O . SER A 1 85 ? 4.332 17.391 9.406 1.00 85.25 85 SER A O 1
ATOM 654 N N . THR A 1 86 ? 3.847 16.142 11.201 1.00 87.00 86 THR A N 1
ATOM 655 C CA . THR A 1 86 ? 4.648 16.933 12.145 1.00 87.00 86 THR A CA 1
ATOM 656 C C . THR A 1 86 ? 6.141 16.849 11.828 1.00 87.00 86 THR A C 1
ATOM 658 O O . THR A 1 86 ? 6.814 17.879 11.837 1.00 87.00 86 THR A O 1
ATOM 661 N N . ILE A 1 87 ? 6.658 15.654 11.504 1.00 87.38 87 ILE A N 1
ATOM 662 C CA . ILE A 1 87 ? 8.045 15.473 11.044 1.00 87.38 87 ILE A CA 1
ATOM 663 C C . ILE A 1 87 ? 8.312 16.350 9.820 1.00 87.38 87 ILE A C 1
ATOM 665 O O . ILE A 1 87 ? 9.324 17.042 9.778 1.00 87.38 87 ILE A O 1
ATOM 669 N N . GLN A 1 88 ? 7.402 16.332 8.845 1.00 85.25 88 GLN A N 1
ATOM 670 C CA . GLN A 1 88 ? 7.555 17.065 7.589 1.00 85.25 88 GLN A CA 1
ATOM 671 C C . GLN A 1 88 ? 7.464 18.581 7.786 1.00 85.25 88 GLN A C 1
ATOM 673 O O . GLN A 1 88 ? 8.330 19.303 7.309 1.00 85.25 88 GLN A O 1
ATOM 678 N N . GLN A 1 89 ? 6.461 19.066 8.522 1.00 86.88 89 GLN A N 1
ATOM 679 C CA . GLN A 1 89 ? 6.245 20.499 8.764 1.00 86.88 89 GLN A CA 1
ATOM 680 C C . GLN A 1 89 ? 7.363 21.144 9.585 1.00 86.88 89 GLN A C 1
ATOM 682 O O . GLN A 1 89 ? 7.664 22.317 9.393 1.00 86.88 89 GLN A O 1
ATOM 687 N N . ARG A 1 90 ? 7.952 20.396 10.523 1.00 87.75 90 ARG A N 1
ATOM 688 C CA . ARG A 1 90 ? 9.046 20.877 11.379 1.00 87.75 90 ARG A CA 1
ATOM 689 C C . ARG A 1 90 ? 10.430 20.491 10.854 1.00 87.75 90 ARG A C 1
ATOM 691 O O . ARG A 1 90 ? 11.409 20.701 11.563 1.00 87.75 90 ARG A O 1
ATOM 698 N N . GLU A 1 91 ? 10.499 19.883 9.669 1.00 86.06 91 GLU A N 1
ATOM 699 C CA . GLU A 1 91 ? 11.738 19.420 9.028 1.00 86.06 91 GLU A CA 1
ATOM 700 C C . GLU A 1 91 ? 12.626 18.581 9.969 1.00 86.06 91 GLU A C 1
ATOM 702 O O . GLU A 1 91 ? 13.853 18.711 10.014 1.00 86.06 91 GLU A O 1
ATOM 707 N N . LEU A 1 92 ? 11.999 17.708 10.767 1.00 86.94 92 LEU A N 1
ATOM 708 C CA . LEU A 1 92 ? 12.714 16.936 11.780 1.00 86.94 92 LEU A CA 1
ATOM 709 C C . LEU A 1 92 ? 13.622 15.898 11.120 1.00 86.94 92 LEU A C 1
ATOM 711 O O . LEU A 1 92 ? 13.202 15.106 10.271 1.00 86.94 92 LEU A O 1
ATOM 715 N N . LYS A 1 93 ? 14.874 15.845 11.580 1.00 83.19 93 LYS A N 1
ATOM 716 C CA . LYS A 1 93 ? 15.813 14.795 11.179 1.00 83.19 93 LYS A CA 1
ATOM 717 C C . LYS A 1 93 ? 15.384 13.463 11.790 1.00 83.19 93 LYS A C 1
ATOM 719 O O . LYS A 1 93 ? 15.301 13.337 13.010 1.00 83.19 93 LYS A O 1
ATOM 724 N N . THR A 1 94 ? 15.148 12.478 10.930 1.00 85.50 94 THR A N 1
ATOM 725 C CA . THR A 1 94 ? 14.618 11.157 11.290 1.00 85.50 94 THR A CA 1
ATOM 726 C C . THR A 1 94 ? 15.469 10.044 10.688 1.00 85.50 94 THR A C 1
ATOM 728 O O . THR A 1 94 ? 15.946 10.158 9.558 1.00 85.50 94 THR A O 1
ATOM 731 N N . VAL A 1 95 ? 15.650 8.951 11.431 1.00 84.75 95 VAL A N 1
ATOM 732 C CA . VAL A 1 95 ? 16.299 7.717 10.950 1.00 84.75 95 VAL A CA 1
ATOM 733 C C . VAL A 1 95 ? 15.441 7.045 9.881 1.00 84.75 95 VAL A C 1
ATOM 735 O O . VAL A 1 95 ? 15.970 6.534 8.894 1.00 84.75 95 VAL A O 1
ATOM 738 N N . LEU A 1 96 ? 14.116 7.086 10.056 1.00 78.00 96 LEU A N 1
ATOM 739 C CA . LEU A 1 96 ? 13.132 6.554 9.113 1.00 78.00 96 LEU A CA 1
ATOM 740 C C . LEU A 1 96 ? 13.010 7.399 7.844 1.00 78.00 96 LEU A C 1
ATOM 742 O O . LEU A 1 96 ? 12.343 6.979 6.903 1.00 78.00 96 LEU A O 1
ATOM 746 N N . LYS A 1 97 ? 13.669 8.566 7.812 1.00 74.06 97 LYS A N 1
ATOM 747 C CA . LYS A 1 97 ? 13.834 9.393 6.621 1.00 74.06 97 LYS A CA 1
ATOM 748 C C . LYS A 1 97 ? 12.495 9.766 5.962 1.00 74.06 97 LYS A C 1
ATOM 750 O O . LYS A 1 97 ? 12.262 9.580 4.774 1.00 74.06 97 LYS A O 1
ATOM 755 N N . VAL A 1 98 ? 11.611 10.342 6.773 1.00 73.94 98 VAL A N 1
ATOM 756 C CA . VAL A 1 98 ? 10.205 10.649 6.432 1.00 73.94 98 VAL A CA 1
ATOM 757 C C . VAL A 1 98 ? 10.040 12.053 5.808 1.00 73.94 98 VAL A C 1
ATOM 759 O O . VAL A 1 98 ? 8.927 12.532 5.577 1.00 73.94 98 VAL A O 1
ATOM 762 N N . GLY A 1 99 ? 11.156 12.735 5.523 1.00 71.06 99 GLY A N 1
ATOM 763 C CA . GLY A 1 99 ? 11.168 14.057 4.892 1.00 71.06 99 GLY A CA 1
ATOM 764 C C . GLY A 1 99 ?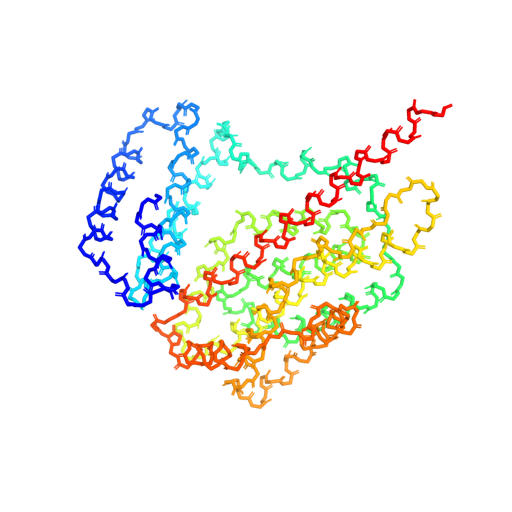 10.546 14.044 3.493 1.00 71.06 99 GLY A C 1
ATOM 765 O O . GLY A 1 99 ? 10.666 13.066 2.758 1.00 71.06 99 GLY A O 1
ATOM 766 N N . ALA A 1 100 ? 9.892 15.143 3.106 1.00 67.44 100 ALA A N 1
ATOM 767 C CA . ALA A 1 100 ? 9.165 15.238 1.836 1.00 67.44 100 ALA A CA 1
ATOM 768 C C . ALA A 1 100 ? 10.064 15.074 0.593 1.00 67.44 100 ALA A C 1
ATOM 770 O O . ALA A 1 100 ? 9.600 14.603 -0.444 1.00 67.44 100 ALA A O 1
ATOM 771 N N . SER A 1 101 ? 11.344 15.436 0.695 1.00 69.56 101 SER A N 1
ATOM 772 C CA . SER A 1 101 ? 12.342 15.285 -0.370 1.00 69.56 101 SER A CA 1
ATOM 773 C C . SER A 1 101 ? 13.032 13.921 -0.368 1.00 69.56 101 SER A C 1
ATOM 775 O O . SER A 1 101 ? 13.716 13.576 -1.331 1.00 69.56 101 SER A O 1
ATOM 777 N N . TRP A 1 102 ? 12.864 13.114 0.680 1.00 69.31 102 TRP A N 1
ATOM 778 C CA . TRP A 1 102 ? 13.733 11.964 0.887 1.00 69.31 102 TRP A CA 1
ATOM 779 C C . TRP A 1 102 ? 13.618 10.862 -0.180 1.00 69.31 102 TRP A C 1
ATOM 781 O O . TRP A 1 102 ? 14.665 10.375 -0.621 1.00 69.31 102 TRP A O 1
ATOM 791 N N . PRO A 1 103 ? 12.417 10.462 -0.654 1.00 69.44 103 PRO A N 1
ATOM 792 C CA . PRO A 1 103 ? 12.319 9.465 -1.722 1.00 69.44 103 PRO A CA 1
ATOM 793 C C . PRO A 1 103 ? 13.043 9.911 -2.998 1.00 69.44 103 PRO A C 1
ATOM 795 O O . PRO A 1 103 ? 13.632 9.084 -3.695 1.00 69.44 103 PRO A O 1
ATOM 798 N N . VAL A 1 104 ? 13.051 11.223 -3.269 1.00 70.94 104 VAL A N 1
ATOM 799 C CA . VAL A 1 104 ? 13.807 11.829 -4.371 1.00 70.94 104 VAL A CA 1
ATOM 800 C C . VAL A 1 104 ? 15.299 11.732 -4.090 1.00 70.94 104 VAL A C 1
ATOM 802 O O . VAL A 1 104 ? 16.021 11.165 -4.894 1.00 70.94 104 VAL A O 1
ATOM 805 N N . GLU A 1 105 ? 15.770 12.207 -2.941 1.00 77.25 105 GLU A N 1
ATOM 806 C CA . GLU A 1 105 ? 17.200 12.214 -2.604 1.00 77.25 105 GLU A CA 1
ATOM 807 C C . GLU A 1 105 ? 17.822 10.812 -2.594 1.00 77.25 105 GLU A C 1
ATOM 809 O O . GLU A 1 105 ? 18.940 10.626 -3.068 1.00 77.25 105 GLU A O 1
ATOM 814 N N . ARG A 1 106 ? 17.105 9.804 -2.083 1.00 76.12 106 ARG A N 1
ATOM 815 C CA . ARG A 1 106 ? 17.632 8.434 -2.000 1.00 76.12 106 ARG A CA 1
ATOM 816 C C . ARG A 1 106 ? 17.712 7.747 -3.357 1.00 76.12 106 ARG A C 1
ATOM 818 O O . ARG A 1 106 ? 18.610 6.932 -3.565 1.00 76.12 106 ARG A O 1
ATOM 825 N N . LEU A 1 107 ? 16.733 7.983 -4.227 1.00 84.44 107 LEU A N 1
ATOM 826 C CA . LEU A 1 107 ? 16.545 7.175 -5.431 1.00 84.44 107 LEU A CA 1
ATOM 827 C C . LEU A 1 107 ? 16.783 7.950 -6.723 1.00 84.44 107 LEU A C 1
ATOM 829 O O . LEU A 1 107 ? 16.808 7.311 -7.767 1.00 84.44 107 LEU A O 1
ATOM 833 N N . ALA A 1 108 ? 16.976 9.273 -6.694 1.00 84.88 108 ALA A N 1
ATOM 834 C CA . ALA A 1 108 ? 17.134 10.095 -7.895 1.00 84.88 108 ALA A CA 1
ATOM 835 C C . ALA A 1 108 ? 18.242 9.570 -8.810 1.00 84.88 108 ALA A C 1
ATOM 837 O O . ALA A 1 108 ? 17.974 9.313 -9.982 1.00 84.88 108 ALA A O 1
ATOM 838 N N . ASP A 1 109 ? 19.442 9.332 -8.275 1.00 85.88 109 ASP A N 1
ATOM 839 C CA . ASP A 1 109 ? 20.575 8.834 -9.064 1.00 85.88 109 ASP A CA 1
ATOM 840 C C . ASP A 1 109 ? 20.299 7.439 -9.634 1.00 85.88 109 ASP A C 1
ATOM 842 O O . ASP A 1 109 ? 20.559 7.161 -10.808 1.00 85.88 109 ASP A O 1
ATOM 846 N N . ALA A 1 110 ? 19.699 6.563 -8.823 1.00 87.38 110 ALA A N 1
ATOM 847 C CA . ALA A 1 110 ? 19.351 5.212 -9.238 1.00 87.38 110 ALA A CA 1
ATOM 848 C C . ALA A 1 110 ? 18.266 5.214 -10.327 1.00 87.38 110 ALA A C 1
ATOM 850 O O . ALA A 1 110 ? 18.403 4.527 -11.337 1.00 87.38 110 ALA A O 1
ATOM 851 N N . LEU A 1 111 ? 17.220 6.027 -10.174 1.00 88.31 111 LEU A N 1
ATOM 852 C CA . LEU A 1 111 ? 16.163 6.216 -11.167 1.00 88.31 111 LEU A CA 1
ATOM 853 C C . LEU A 1 111 ? 16.714 6.849 -12.447 1.00 88.31 111 LEU A C 1
ATOM 855 O O . LEU A 1 111 ? 16.358 6.418 -13.540 1.00 88.31 111 LEU A O 1
ATOM 859 N N . ALA A 1 112 ? 17.596 7.842 -12.336 1.00 87.19 112 ALA A N 1
ATOM 860 C CA . ALA A 1 112 ? 18.214 8.497 -13.481 1.00 87.19 112 ALA A CA 1
ATOM 861 C C . ALA A 1 112 ? 19.086 7.533 -14.295 1.00 87.19 112 ALA A C 1
ATOM 863 O O . ALA A 1 112 ? 19.070 7.590 -15.526 1.00 87.19 112 ALA A O 1
ATOM 864 N N . LEU A 1 113 ? 19.814 6.638 -13.619 1.00 84.56 113 LEU A N 1
ATOM 865 C CA . LEU A 1 113 ? 20.705 5.681 -14.268 1.00 84.56 113 LEU A CA 1
ATOM 866 C C . LEU A 1 113 ? 19.972 4.447 -14.812 1.00 84.56 113 LEU A C 1
ATOM 868 O O . LEU A 1 113 ? 20.298 3.976 -15.899 1.00 84.56 113 LEU A O 1
ATOM 872 N N . VAL A 1 114 ? 19.016 3.902 -14.054 1.00 84.31 114 VAL A N 1
ATOM 873 C CA . VAL A 1 114 ? 18.412 2.586 -14.325 1.00 84.31 114 VAL A CA 1
ATOM 874 C C . VAL A 1 114 ? 17.081 2.691 -15.070 1.00 84.31 114 VAL A C 1
ATOM 876 O O . VAL A 1 114 ? 16.766 1.813 -15.876 1.00 84.31 114 VAL A O 1
ATOM 879 N N . ILE A 1 115 ? 16.283 3.734 -14.821 1.00 85.56 115 ILE A N 1
ATOM 880 C CA . ILE A 1 115 ? 14.994 3.917 -15.497 1.00 85.56 115 ILE A CA 1
ATOM 881 C C . ILE A 1 115 ? 15.204 4.742 -16.776 1.00 85.56 115 ILE A C 1
ATOM 883 O O . ILE A 1 115 ? 15.753 5.855 -16.720 1.00 85.56 115 ILE A O 1
ATOM 887 N N . PRO A 1 116 ? 14.755 4.234 -17.940 1.00 84.69 116 PRO A N 1
ATOM 888 C CA . PRO A 1 116 ? 14.894 4.955 -19.196 1.00 84.69 116 PRO A CA 1
ATOM 889 C C . PRO A 1 116 ? 14.078 6.254 -19.181 1.00 84.69 116 PRO A C 1
ATOM 891 O O . PRO A 1 116 ? 13.097 6.391 -18.449 1.00 84.69 116 PRO A O 1
ATOM 894 N N . ALA A 1 117 ? 14.485 7.217 -20.011 1.00 86.06 117 ALA A N 1
ATOM 895 C CA . ALA A 1 117 ? 13.782 8.494 -20.142 1.00 86.06 117 ALA A CA 1
ATOM 896 C C . ALA A 1 117 ? 12.354 8.330 -20.698 1.00 86.06 117 ALA A C 1
ATOM 898 O O . ALA A 1 117 ? 11.485 9.135 -20.383 1.00 86.06 117 ALA A O 1
ATOM 899 N N . SER A 1 118 ? 12.112 7.270 -21.475 1.00 89.12 118 SER A N 1
ATOM 900 C CA . SER A 1 118 ? 10.792 6.856 -21.951 1.00 89.12 118 SER A CA 1
ATOM 901 C C . SER A 1 118 ? 10.639 5.340 -21.822 1.00 89.12 118 SER A C 1
ATOM 903 O O . SER A 1 118 ? 11.621 4.601 -21.930 1.00 89.12 118 SER A O 1
ATOM 905 N N . LEU A 1 119 ? 9.416 4.872 -21.576 1.00 88.69 119 LEU A N 1
ATOM 906 C CA . LEU A 1 119 ? 9.101 3.444 -21.559 1.00 88.69 119 LEU A CA 1
ATOM 907 C C . LEU A 1 119 ? 8.854 2.930 -22.989 1.00 88.69 119 LEU A C 1
ATOM 909 O O . LEU A 1 119 ? 8.475 3.708 -23.860 1.00 88.69 119 LEU A O 1
ATOM 913 N N . PRO A 1 120 ? 9.032 1.624 -23.254 1.00 86.94 120 PRO A N 1
ATOM 914 C CA . PRO A 1 120 ? 8.697 1.045 -24.555 1.00 86.94 120 PRO A CA 1
ATOM 915 C C . PRO A 1 120 ? 7.214 1.234 -24.917 1.00 86.94 120 PRO A C 1
ATOM 917 O O . PRO A 1 120 ? 6.353 1.124 -24.041 1.00 86.94 120 PRO A O 1
ATOM 920 N N . ASP A 1 121 ? 6.895 1.405 -26.204 1.00 87.38 121 ASP A N 1
ATOM 921 C CA . ASP A 1 121 ? 5.516 1.621 -26.681 1.00 87.38 121 ASP A CA 1
ATOM 922 C C . ASP A 1 121 ? 4.496 0.583 -26.180 1.00 87.38 121 ASP A C 1
ATOM 924 O O . ASP A 1 121 ? 3.411 0.989 -25.756 1.00 87.38 121 ASP A O 1
ATOM 928 N N . PRO A 1 122 ? 4.801 -0.732 -26.120 1.00 85.31 122 PRO A N 1
ATOM 929 C CA . PRO A 1 122 ? 3.868 -1.707 -25.554 1.00 85.31 122 PRO A CA 1
ATOM 930 C C . PRO A 1 122 ? 3.547 -1.452 -24.073 1.00 85.31 122 PRO A C 1
ATOM 932 O O . PRO A 1 122 ? 2.429 -1.702 -23.626 1.00 85.31 122 PRO A O 1
ATOM 935 N N . VAL A 1 123 ? 4.516 -0.935 -23.309 1.00 86.06 123 VAL A N 1
ATOM 936 C CA . VAL A 1 123 ? 4.339 -0.573 -21.895 1.00 86.06 123 VAL A CA 1
ATOM 937 C C . VAL A 1 123 ? 3.509 0.706 -21.780 1.00 86.06 123 VAL A C 1
ATOM 939 O O . VAL A 1 123 ? 2.590 0.758 -20.966 1.00 86.06 123 VAL A O 1
ATOM 942 N N . ILE A 1 124 ? 3.772 1.711 -22.622 1.00 89.38 124 ILE A N 1
ATOM 943 C CA . ILE A 1 124 ? 2.990 2.957 -22.665 1.00 89.38 124 ILE A CA 1
ATOM 944 C C . ILE A 1 124 ? 1.540 2.681 -23.065 1.00 89.38 124 ILE A C 1
ATOM 946 O O . ILE A 1 124 ? 0.623 3.172 -22.409 1.00 89.38 124 ILE A O 1
ATOM 950 N N . GLY A 1 125 ? 1.313 1.887 -24.114 1.00 88.75 125 GLY A N 1
ATOM 951 C CA . GLY A 1 125 ? -0.028 1.492 -24.549 1.00 88.75 125 GLY A CA 1
ATOM 952 C C . GLY A 1 125 ? -0.804 0.804 -23.428 1.00 88.75 125 GLY A C 1
ATOM 953 O O . GLY A 1 125 ? -1.985 1.079 -23.226 1.00 88.75 125 GLY A O 1
ATOM 954 N N . PHE A 1 126 ? -0.114 -0.008 -22.627 1.00 84.50 126 PHE A N 1
ATOM 955 C CA . PHE A 1 126 ? -0.707 -0.624 -21.453 1.00 84.50 126 PHE A CA 1
ATOM 956 C C . PHE A 1 126 ? -1.054 0.394 -20.352 1.00 84.50 126 PHE A C 1
ATOM 958 O O . PHE A 1 126 ? -2.154 0.353 -19.811 1.00 84.50 126 PHE A O 1
ATOM 965 N N . ILE A 1 127 ? -0.172 1.352 -20.049 1.00 88.25 127 ILE A N 1
ATOM 966 C CA . ILE A 1 127 ? -0.469 2.422 -19.079 1.00 88.25 127 ILE A CA 1
ATOM 967 C C . ILE A 1 127 ? -1.656 3.282 -19.546 1.00 88.25 127 ILE A C 1
ATOM 969 O O . ILE A 1 127 ? -2.499 3.657 -18.739 1.00 88.25 127 ILE A O 1
ATOM 973 N N . LYS A 1 128 ? -1.784 3.550 -20.850 1.00 90.94 128 LYS A N 1
ATOM 974 C CA . LYS A 1 128 ? -2.951 4.256 -21.410 1.00 90.94 128 LYS A CA 1
ATOM 975 C C . LYS A 1 128 ? -4.256 3.487 -21.198 1.00 90.94 128 LYS A C 1
ATOM 977 O O . LYS A 1 128 ? -5.274 4.099 -20.891 1.00 90.94 128 LYS A O 1
ATOM 982 N N . TYR A 1 129 ? -4.220 2.159 -21.304 1.00 87.62 129 TYR A N 1
ATOM 983 C CA . TYR A 1 129 ? -5.366 1.318 -20.959 1.00 87.62 129 TYR A CA 1
ATOM 984 C C . TYR A 1 129 ? -5.743 1.448 -19.472 1.00 87.62 129 TYR A C 1
ATOM 986 O O . TYR A 1 129 ? -6.922 1.577 -19.149 1.00 87.62 129 TYR A O 1
ATOM 994 N N . VAL A 1 130 ? -4.754 1.516 -18.572 1.00 87.19 130 VAL A N 1
ATOM 995 C CA . VAL A 1 130 ? -4.988 1.791 -17.140 1.00 87.19 130 VAL A CA 1
ATOM 996 C C . VAL A 1 130 ? -5.637 3.154 -16.920 1.00 87.19 130 VAL A C 1
ATOM 998 O O . VAL A 1 130 ? -6.598 3.257 -16.163 1.00 87.19 130 VAL A O 1
ATOM 1001 N N . ILE A 1 131 ? -5.129 4.196 -17.580 1.00 92.00 131 ILE A N 1
ATOM 1002 C CA . ILE A 1 131 ? -5.674 5.556 -17.481 1.00 92.00 131 ILE A CA 1
ATOM 1003 C C . ILE A 1 131 ? -7.145 5.558 -17.899 1.00 92.00 131 ILE A C 1
ATOM 1005 O O . ILE A 1 131 ? -7.981 6.029 -17.139 1.00 92.00 131 ILE A O 1
ATOM 1009 N N . SER A 1 132 ? -7.475 4.935 -19.036 1.00 90.81 132 SER A N 1
ATOM 1010 C CA . SER A 1 132 ? -8.863 4.807 -19.497 1.00 90.81 132 SER A CA 1
ATOM 1011 C C . SER A 1 132 ? -9.752 4.076 -18.489 1.00 90.81 132 SER A C 1
ATOM 1013 O O . SER A 1 132 ? -10.930 4.404 -18.353 1.00 90.81 132 SER A O 1
ATOM 1015 N N . HIS A 1 133 ? -9.208 3.085 -17.784 1.00 88.06 133 HIS A N 1
ATOM 1016 C CA . HIS A 1 133 ? -9.939 2.384 -16.741 1.00 88.06 133 HIS A CA 1
ATOM 1017 C C . HIS A 1 133 ? -10.178 3.274 -15.510 1.00 88.06 133 HIS A C 1
ATOM 1019 O O . HIS A 1 133 ? -11.306 3.357 -15.026 1.00 88.06 133 HIS A O 1
ATOM 1025 N N . LEU A 1 134 ? -9.158 3.991 -15.034 1.00 90.56 134 LEU A N 1
ATOM 1026 C CA . LEU A 1 134 ? -9.310 4.949 -13.936 1.00 90.56 134 LEU A CA 1
ATOM 1027 C C . LEU A 1 134 ? -10.261 6.099 -14.304 1.00 90.56 134 LEU A C 1
ATOM 1029 O O . LEU A 1 134 ? -11.015 6.548 -13.443 1.00 90.56 134 LEU A O 1
ATOM 1033 N N . ASP A 1 135 ? -10.278 6.533 -15.565 1.00 92.56 135 ASP A N 1
ATOM 1034 C CA . ASP A 1 135 ? -11.230 7.528 -16.068 1.00 92.56 135 ASP A CA 1
ATOM 1035 C C . ASP A 1 135 ? -12.681 7.027 -16.004 1.00 92.56 135 ASP A C 1
ATOM 1037 O O . ASP A 1 135 ? -13.578 7.806 -15.694 1.00 92.56 135 ASP A O 1
ATOM 1041 N N . SER A 1 136 ? -12.927 5.724 -16.202 1.00 89.31 136 SER A N 1
ATOM 1042 C CA . SER A 1 136 ? -14.284 5.149 -16.130 1.00 89.31 136 SER A CA 1
ATOM 1043 C C . SER A 1 136 ? -14.941 5.256 -14.748 1.00 89.31 136 SER A C 1
ATOM 1045 O O . SER A 1 136 ? -16.158 5.136 -14.628 1.00 89.31 136 SER A O 1
ATOM 1047 N N . VAL A 1 137 ? -14.143 5.493 -13.702 1.00 89.69 137 VAL A N 1
ATOM 1048 C CA . VAL A 1 137 ? -14.607 5.694 -12.322 1.00 89.69 137 VAL A CA 1
ATOM 1049 C C . VAL A 1 137 ? -14.313 7.104 -11.804 1.00 89.69 137 VAL A C 1
ATOM 1051 O O . VAL A 1 137 ? -14.431 7.353 -10.607 1.00 89.69 137 VAL A O 1
ATOM 1054 N N . ARG A 1 138 ? -13.931 8.036 -12.686 1.00 90.88 138 ARG A N 1
ATOM 1055 C CA . ARG A 1 138 ? -13.488 9.387 -12.321 1.00 90.88 138 ARG A CA 1
ATOM 1056 C C . ARG A 1 138 ? -14.564 10.213 -11.641 1.00 90.88 138 ARG A C 1
ATOM 1058 O O . ARG A 1 138 ? -14.321 10.680 -10.536 1.00 90.88 138 ARG A O 1
ATOM 1065 N N . GLU A 1 139 ? -15.709 10.399 -12.294 1.00 91.12 139 GLU A N 1
ATOM 1066 C CA . GLU A 1 139 ? -16.816 11.206 -11.763 1.00 91.12 139 GLU A CA 1
ATOM 1067 C C . GLU A 1 139 ? -17.231 10.743 -10.358 1.00 91.12 139 GLU A C 1
ATOM 1069 O O . GLU A 1 139 ? -17.103 11.527 -9.416 1.00 91.12 139 GLU A O 1
ATOM 1074 N N . PRO A 1 140 ? -17.582 9.458 -10.136 1.00 88.50 140 PRO A N 1
ATOM 1075 C CA . PRO A 1 140 ? -17.989 9.026 -8.804 1.00 88.50 140 PRO A CA 1
ATOM 1076 C C . PRO A 1 140 ? -16.832 9.056 -7.790 1.00 88.50 140 PRO A C 1
ATOM 1078 O O . PRO A 1 140 ? -17.068 9.211 -6.593 1.00 88.50 140 PRO A O 1
ATOM 1081 N N . ALA A 1 141 ? -15.571 8.935 -8.227 1.00 87.12 141 ALA A N 1
ATOM 1082 C CA . ALA A 1 141 ? -14.424 9.091 -7.337 1.00 87.12 141 ALA A CA 1
ATOM 1083 C C . ALA A 1 141 ? -14.213 10.553 -6.915 1.00 87.12 141 ALA A C 1
ATOM 1085 O O . ALA A 1 141 ? -13.941 10.788 -5.738 1.00 87.12 141 ALA A O 1
ATOM 1086 N N . GLN A 1 142 ? -14.340 11.511 -7.841 1.00 87.19 142 GLN A N 1
ATOM 1087 C CA . GLN A 1 142 ? -14.172 12.951 -7.604 1.00 87.19 142 GLN A CA 1
ATOM 1088 C C . GLN A 1 142 ? -15.192 13.502 -6.608 1.00 87.19 142 GLN A C 1
ATOM 1090 O O . GLN A 1 142 ? -14.820 14.284 -5.736 1.00 87.19 142 GLN A O 1
ATOM 1095 N N . ASP A 1 143 ? -16.429 13.016 -6.672 1.00 82.69 143 ASP A N 1
ATOM 1096 C CA . ASP A 1 143 ? -17.511 13.434 -5.774 1.00 82.69 143 ASP A CA 1
ATOM 1097 C C . ASP A 1 143 ? -17.485 12.719 -4.411 1.00 82.69 143 ASP A C 1
ATOM 1099 O O . ASP A 1 143 ? -18.407 12.843 -3.602 1.00 82.69 143 ASP A O 1
ATOM 1103 N N . SER A 1 144 ? -16.427 11.956 -4.125 1.00 85.12 144 SER A N 1
ATOM 1104 C CA . SER A 1 144 ? -16.323 11.134 -2.921 1.00 85.12 144 SER A CA 1
ATOM 1105 C C . SER A 1 144 ? -15.035 11.388 -2.140 1.00 85.12 144 SER A C 1
ATOM 1107 O O . SER A 1 144 ? -14.054 11.956 -2.624 1.00 85.12 144 SER A O 1
ATOM 1109 N N . THR A 1 145 ? -14.979 10.851 -0.921 1.00 86.31 145 THR A N 1
ATOM 1110 C CA . THR A 1 145 ? -13.753 10.830 -0.112 1.00 86.31 145 THR A CA 1
ATOM 1111 C C . THR A 1 145 ? -12.650 9.949 -0.713 1.00 86.31 145 THR A C 1
ATOM 1113 O O . THR A 1 145 ? -11.543 9.916 -0.181 1.00 86.31 145 THR A O 1
ATOM 1116 N N . LEU A 1 146 ? -12.921 9.232 -1.812 1.00 88.25 146 LEU A N 1
ATOM 1117 C CA . LEU A 1 146 ? -11.950 8.413 -2.543 1.00 88.25 146 LEU A CA 1
ATOM 1118 C C . LEU A 1 146 ? -11.094 9.236 -3.508 1.00 88.25 146 LEU A C 1
ATOM 1120 O O . LEU A 1 146 ? -10.068 8.732 -3.971 1.00 88.25 146 LEU A O 1
ATOM 1124 N N . HIS A 1 147 ? -11.467 10.491 -3.789 1.00 89.25 147 HIS A N 1
ATOM 1125 C CA . HIS A 1 147 ? -10.772 11.336 -4.756 1.00 89.25 147 HIS A CA 1
ATOM 1126 C C . HIS A 1 147 ? -9.250 11.410 -4.543 1.00 89.25 147 HIS A C 1
ATOM 1128 O O . HIS A 1 147 ? -8.528 11.162 -5.509 1.00 89.25 147 HIS A O 1
ATOM 1134 N N . PRO A 1 148 ? -8.714 11.659 -3.326 1.00 88.62 148 PRO A N 1
ATOM 1135 C CA . PRO A 1 148 ? -7.264 11.750 -3.136 1.00 88.62 148 PRO A CA 1
ATOM 1136 C C . PRO A 1 148 ? -6.542 10.452 -3.511 1.00 88.62 148 PRO A C 1
ATOM 1138 O O . PRO A 1 148 ? -5.467 10.469 -4.108 1.00 88.62 148 PRO A O 1
ATOM 1141 N N . PHE A 1 149 ? -7.155 9.316 -3.179 1.00 88.62 149 PHE A N 1
ATOM 1142 C CA . PHE A 1 149 ? -6.607 7.998 -3.456 1.00 88.62 149 PHE A CA 1
ATOM 1143 C C . PHE A 1 149 ? -6.617 7.677 -4.953 1.00 88.62 149 PHE A C 1
ATOM 1145 O O . PHE A 1 149 ? -5.634 7.181 -5.503 1.00 88.62 149 PHE A O 1
ATOM 1152 N N . TRP A 1 150 ? -7.733 7.972 -5.617 1.00 91.62 150 TRP A N 1
ATOM 1153 C CA . TRP A 1 150 ? -7.868 7.831 -7.062 1.00 91.62 150 TRP A CA 1
ATOM 1154 C C . TRP A 1 150 ? -6.894 8.759 -7.809 1.00 91.62 150 TRP A C 1
ATOM 1156 O O . TRP A 1 150 ? -6.170 8.295 -8.690 1.00 91.62 150 TRP A O 1
ATOM 1166 N N . SER A 1 151 ? -6.797 10.034 -7.407 1.00 91.38 151 SER A N 1
ATOM 1167 C CA . SER A 1 151 ? -5.944 11.041 -8.061 1.00 91.38 151 SER A CA 1
ATOM 1168 C C . SER A 1 151 ? -4.475 10.647 -7.999 1.00 91.38 151 SER A C 1
ATOM 1170 O O . SER A 1 151 ? -3.785 10.683 -9.013 1.00 91.38 151 SER A O 1
ATOM 1172 N N . ALA A 1 152 ? -4.010 10.160 -6.844 1.00 90.25 152 ALA A N 1
ATOM 1173 C CA . ALA A 1 152 ? -2.635 9.697 -6.678 1.00 90.25 152 ALA A CA 1
ATOM 1174 C C . ALA A 1 152 ? -2.258 8.574 -7.666 1.00 90.25 152 ALA A C 1
ATOM 1176 O O . ALA A 1 152 ? -1.154 8.563 -8.214 1.00 90.25 152 ALA A O 1
ATOM 1177 N N . GLN A 1 153 ? -3.174 7.633 -7.923 1.00 91.12 153 GLN A N 1
ATOM 1178 C CA . GLN A 1 153 ? -2.956 6.573 -8.910 1.00 91.12 153 GLN A CA 1
ATOM 1179 C C . GLN A 1 153 ? -2.986 7.103 -10.342 1.00 91.12 153 GLN A C 1
ATOM 1181 O O . GLN A 1 153 ? -2.154 6.717 -11.166 1.00 91.12 153 GLN A O 1
ATOM 1186 N N . TYR A 1 154 ? -3.951 7.974 -10.633 1.00 92.88 154 TYR A N 1
ATOM 1187 C CA . TYR A 1 154 ? -4.139 8.557 -11.953 1.00 92.88 154 TYR A CA 1
ATOM 1188 C C . TYR A 1 154 ? -2.923 9.401 -12.362 1.00 92.88 154 TYR A C 1
ATOM 1190 O O . TYR A 1 154 ? -2.338 9.180 -13.423 1.00 92.88 154 TYR A O 1
ATOM 1198 N N . GLU A 1 155 ? -2.474 10.300 -11.484 1.00 92.81 155 GLU A N 1
ATOM 1199 C CA . GLU A 1 155 ? -1.289 11.140 -11.680 1.00 92.81 155 GLU A CA 1
ATOM 1200 C C . GLU A 1 155 ? -0.025 10.306 -11.892 1.00 92.81 155 GLU A C 1
ATOM 1202 O O . GLU A 1 155 ? 0.745 10.575 -12.817 1.00 92.81 155 GLU A O 1
ATOM 1207 N N . MET A 1 156 ? 0.168 9.252 -11.091 1.00 92.12 156 MET A N 1
ATOM 1208 C CA . MET A 1 156 ? 1.273 8.314 -11.281 1.00 92.12 156 MET A CA 1
ATOM 1209 C C . MET A 1 156 ? 1.247 7.706 -12.689 1.00 92.12 156 MET A C 1
ATOM 1211 O O . MET A 1 156 ? 2.280 7.677 -13.358 1.00 92.12 156 MET A O 1
ATOM 1215 N N . CYS A 1 157 ? 0.088 7.237 -13.160 1.00 92.44 157 CYS A N 1
ATOM 1216 C CA . CYS A 1 157 ? -0.036 6.632 -14.487 1.00 92.44 157 CYS A CA 1
ATOM 1217 C C . CYS A 1 157 ? 0.257 7.642 -15.603 1.00 92.44 157 CYS A C 1
ATOM 1219 O O . CYS A 1 157 ? 1.022 7.334 -16.516 1.00 92.44 157 CYS A O 1
ATOM 1221 N N . ILE A 1 158 ? -0.273 8.864 -15.507 1.00 94.62 158 ILE A N 1
ATOM 1222 C CA . ILE A 1 158 ? 0.011 9.942 -16.466 1.00 94.62 158 ILE A CA 1
ATOM 1223 C C . ILE A 1 158 ? 1.513 10.234 -16.523 1.00 94.62 158 ILE A C 1
ATOM 1225 O O . ILE A 1 158 ? 2.104 10.264 -17.607 1.00 94.62 158 ILE A O 1
ATOM 1229 N N . LEU A 1 159 ? 2.158 10.377 -15.365 1.00 94.19 159 LEU A N 1
ATOM 1230 C CA . LEU A 1 159 ? 3.594 10.618 -15.292 1.00 94.19 159 LEU A CA 1
ATOM 1231 C C . LEU A 1 159 ? 4.396 9.446 -15.860 1.00 94.19 159 LEU A C 1
ATOM 1233 O O . LEU A 1 159 ? 5.355 9.680 -16.581 1.00 94.19 159 LEU A O 1
ATOM 1237 N N . LEU A 1 160 ? 3.987 8.194 -15.644 1.00 92.00 160 LEU A N 1
ATOM 1238 C CA . LEU A 1 160 ? 4.670 7.042 -16.243 1.00 92.00 160 LEU A CA 1
ATOM 1239 C C . LEU A 1 160 ? 4.664 7.063 -17.782 1.00 92.00 160 LEU A C 1
ATOM 1241 O O . LEU A 1 160 ? 5.577 6.506 -18.387 1.00 92.00 160 LEU A O 1
ATOM 1245 N N . THR A 1 161 ? 3.687 7.717 -18.423 1.00 92.44 161 THR A N 1
ATOM 1246 C CA . THR A 1 161 ? 3.649 7.843 -19.895 1.00 92.44 161 THR A CA 1
ATOM 1247 C C . THR A 1 161 ? 4.553 8.936 -20.460 1.00 92.44 161 THR A C 1
ATOM 1249 O O . THR A 1 161 ? 4.908 8.870 -21.634 1.00 92.44 161 THR A O 1
ATOM 1252 N N . THR A 1 162 ? 4.917 9.937 -19.656 1.00 93.06 162 THR A N 1
ATOM 1253 C CA . THR A 1 162 ? 5.630 11.144 -20.119 1.00 93.06 162 THR A CA 1
ATOM 1254 C C . THR A 1 162 ? 7.007 11.300 -19.483 1.00 93.06 162 THR A C 1
ATOM 1256 O O . THR A 1 162 ? 7.969 11.658 -20.155 1.00 93.06 162 THR A O 1
ATOM 1259 N N . ASN A 1 163 ? 7.116 11.013 -18.189 1.00 92.81 163 ASN A N 1
ATOM 1260 C CA . ASN A 1 163 ? 8.339 11.046 -17.402 1.00 92.81 163 ASN A CA 1
ATOM 1261 C C . ASN A 1 163 ? 8.331 9.894 -16.373 1.00 92.81 163 ASN A C 1
ATOM 1263 O O . ASN A 1 163 ? 7.938 10.082 -15.215 1.00 92.81 163 ASN A O 1
ATOM 1267 N N . PRO A 1 164 ? 8.795 8.692 -16.766 1.00 91.06 164 PRO A N 1
ATOM 1268 C CA . PRO A 1 164 ? 8.734 7.493 -15.932 1.00 91.06 164 PRO A CA 1
ATOM 1269 C C . PRO A 1 164 ? 9.409 7.650 -14.569 1.00 91.06 164 PRO A C 1
ATOM 1271 O O . PRO A 1 164 ? 8.913 7.146 -13.564 1.00 91.06 164 PRO A O 1
ATOM 1274 N N . ARG A 1 165 ? 10.520 8.392 -14.514 1.00 90.31 165 ARG A N 1
ATOM 1275 C CA . ARG A 1 165 ? 11.262 8.667 -13.274 1.00 90.31 165 ARG A CA 1
ATOM 1276 C C . ARG A 1 165 ? 10.405 9.459 -12.295 1.00 90.31 165 ARG A C 1
ATOM 1278 O O . ARG A 1 165 ? 10.277 9.069 -11.137 1.00 90.31 165 ARG A O 1
ATOM 1285 N N . GLN A 1 166 ? 9.763 10.518 -12.787 1.00 89.56 166 GLN A N 1
ATOM 1286 C CA . GLN A 1 166 ? 8.834 11.307 -11.987 1.00 89.56 166 GLN A CA 1
ATOM 1287 C C . GLN A 1 166 ? 7.594 10.497 -11.595 1.00 89.56 166 GLN A C 1
ATOM 1289 O O . GLN A 1 166 ? 7.100 10.656 -10.483 1.00 89.56 166 GLN A O 1
ATOM 1294 N N . GLY A 1 167 ? 7.125 9.588 -12.455 1.00 91.12 167 GLY A N 1
ATOM 1295 C CA . GLY A 1 167 ? 6.050 8.650 -12.122 1.00 91.12 167 GLY A CA 1
ATOM 1296 C C . GLY A 1 167 ? 6.397 7.758 -10.928 1.00 91.12 167 GLY A C 1
ATOM 1297 O O . GLY A 1 167 ? 5.608 7.647 -9.991 1.00 91.12 167 GLY A O 1
ATOM 1298 N N . TYR A 1 168 ? 7.605 7.187 -10.893 1.00 89.56 168 TYR A N 1
ATOM 1299 C CA . TYR A 1 168 ? 8.067 6.400 -9.744 1.00 89.56 168 TYR A CA 1
ATOM 1300 C C . TYR A 1 168 ? 8.234 7.230 -8.469 1.00 89.56 168 TYR A C 1
ATOM 1302 O O . TYR A 1 168 ? 7.871 6.752 -7.395 1.00 89.56 168 TYR A O 1
ATOM 1310 N N . ILE A 1 169 ? 8.744 8.459 -8.575 1.00 87.44 169 ILE A N 1
ATOM 1311 C CA . ILE A 1 169 ? 8.853 9.387 -7.439 1.00 87.44 169 ILE A CA 1
ATOM 1312 C C . ILE A 1 169 ? 7.465 9.740 -6.894 1.00 87.44 169 ILE A C 1
ATOM 1314 O O . ILE A 1 169 ? 7.228 9.632 -5.693 1.00 87.44 169 ILE A O 1
ATOM 1318 N N . SER A 1 170 ? 6.538 10.126 -7.777 1.00 86.81 170 SER A N 1
ATOM 1319 C CA . SER A 1 170 ? 5.156 10.464 -7.424 1.00 86.81 170 SER A CA 1
ATOM 1320 C C . SER A 1 170 ? 4.466 9.293 -6.728 1.00 86.81 170 SER A C 1
ATOM 1322 O O . SER A 1 170 ? 3.868 9.480 -5.670 1.00 86.81 170 SER A O 1
ATOM 1324 N N . SER A 1 171 ? 4.646 8.078 -7.257 1.00 87.31 171 SER A N 1
ATOM 1325 C CA . SER A 1 171 ? 4.214 6.842 -6.608 1.00 87.31 171 SER A CA 1
ATOM 1326 C C . SER A 1 171 ? 4.712 6.797 -5.160 1.00 87.31 171 SER A C 1
ATOM 1328 O O . SER A 1 171 ? 3.905 6.864 -4.237 1.00 87.31 171 SER A O 1
ATOM 1330 N N . LEU A 1 172 ? 6.031 6.780 -4.937 1.00 82.06 172 LEU A N 1
ATOM 1331 C CA . LEU A 1 172 ? 6.622 6.644 -3.598 1.00 82.06 172 LEU A CA 1
ATOM 1332 C C . LEU A 1 172 ? 6.159 7.732 -2.618 1.00 82.06 172 LEU A C 1
ATOM 1334 O O . LEU A 1 172 ? 5.852 7.432 -1.465 1.00 82.06 172 LEU A O 1
ATOM 1338 N N . ASN A 1 173 ? 6.038 8.974 -3.084 1.00 80.81 173 ASN A N 1
ATOM 1339 C CA . ASN A 1 173 ? 5.544 10.083 -2.271 1.00 80.81 173 ASN A CA 1
ATOM 1340 C C . ASN A 1 173 ? 4.076 9.896 -1.859 1.00 80.81 173 ASN A C 1
ATOM 1342 O O . ASN A 1 173 ? 3.718 10.163 -0.710 1.00 80.81 173 ASN A O 1
ATOM 1346 N N . SER A 1 174 ? 3.232 9.417 -2.773 1.00 78.81 174 SER A N 1
ATOM 1347 C CA . SER A 1 174 ? 1.825 9.114 -2.496 1.00 78.81 174 SER A CA 1
ATOM 1348 C C . SER A 1 174 ? 1.676 7.954 -1.509 1.00 78.81 174 SER A C 1
ATOM 1350 O O . SER A 1 174 ? 0.883 8.042 -0.572 1.00 78.81 174 SER A O 1
ATOM 1352 N N . PHE A 1 175 ? 2.502 6.910 -1.637 1.00 68.00 175 PHE A N 1
ATOM 1353 C CA . PHE A 1 175 ? 2.569 5.807 -0.669 1.00 68.00 175 PHE A CA 1
ATOM 1354 C C . PHE A 1 175 ? 3.047 6.262 0.716 1.00 68.00 175 PHE A C 1
ATOM 1356 O O . PHE A 1 175 ? 2.497 5.830 1.727 1.00 68.00 175 PHE A O 1
ATOM 1363 N N . GLY A 1 176 ? 3.999 7.197 0.786 1.00 66.25 176 GLY A N 1
ATOM 1364 C CA . GLY A 1 176 ? 4.437 7.803 2.049 1.00 66.25 176 GLY A CA 1
ATOM 1365 C C . GLY A 1 176 ? 3.331 8.576 2.783 1.00 66.25 176 GLY A C 1
ATOM 1366 O O . GLY A 1 176 ? 3.419 8.797 3.990 1.00 66.25 176 GLY A O 1
ATOM 1367 N N . LYS A 1 177 ? 2.260 8.951 2.074 1.00 71.12 177 LYS A N 1
ATOM 1368 C CA . LYS A 1 177 ? 1.070 9.626 2.613 1.00 71.12 177 LYS A CA 1
ATOM 1369 C C . LYS A 1 177 ? -0.139 8.698 2.718 1.00 71.12 177 LYS A C 1
ATOM 1371 O O . LYS A 1 177 ? -1.257 9.173 2.905 1.00 71.12 177 LYS A O 1
ATOM 1376 N N . TRP A 1 178 ? 0.061 7.384 2.634 1.00 71.75 178 TRP A N 1
ATOM 1377 C CA . TRP A 1 178 ? -1.037 6.430 2.535 1.00 71.75 178 TRP A CA 1
ATOM 1378 C C . TRP A 1 178 ? -2.081 6.557 3.643 1.00 71.75 178 TRP A C 1
ATOM 1380 O O . TRP A 1 178 ? -3.263 6.453 3.356 1.00 71.75 178 TRP A O 1
ATOM 1390 N N . PHE A 1 179 ? -1.698 6.826 4.893 1.00 69.06 179 PHE A N 1
ATOM 1391 C CA . PHE A 1 179 ? -2.673 6.969 5.987 1.00 69.06 179 PHE A CA 1
ATOM 1392 C C . PHE A 1 179 ? -3.663 8.112 5.773 1.00 69.06 179 PHE A C 1
ATOM 1394 O O . PHE A 1 179 ? -4.806 8.006 6.204 1.00 69.06 179 PHE A O 1
ATOM 1401 N N . LEU A 1 180 ? -3.251 9.170 5.069 1.00 69.25 180 LEU A N 1
ATOM 1402 C CA . LEU A 1 180 ? -4.150 10.248 4.660 1.00 69.25 180 LEU A CA 1
ATOM 1403 C C . LEU A 1 180 ? -5.103 9.764 3.562 1.00 69.25 180 LEU A C 1
ATOM 1405 O O . LEU A 1 180 ? -6.300 10.027 3.619 1.00 69.25 180 LEU A O 1
ATOM 1409 N N . LEU A 1 181 ? -4.592 8.998 2.596 1.00 73.69 181 LEU A N 1
ATOM 1410 C CA . LEU A 1 181 ? -5.397 8.441 1.504 1.00 73.69 181 LEU A CA 1
ATOM 1411 C C . LEU A 1 181 ? -6.361 7.335 1.994 1.00 73.69 181 LEU A C 1
ATOM 1413 O O . LEU A 1 181 ? -7.463 7.180 1.472 1.00 73.69 181 LEU A O 1
ATOM 1417 N N . ALA A 1 182 ? -5.968 6.585 3.025 1.00 73.88 182 ALA A N 1
ATOM 1418 C CA . ALA A 1 182 ? -6.704 5.455 3.582 1.00 73.88 182 ALA A CA 1
ATOM 1419 C C . ALA A 1 182 ? -7.904 5.866 4.441 1.00 73.88 182 ALA A C 1
ATOM 1421 O O . ALA A 1 182 ? -8.837 5.077 4.567 1.00 73.88 182 ALA A O 1
ATOM 1422 N N . GLN A 1 183 ? -7.919 7.082 5.000 1.00 76.44 183 GLN A N 1
ATOM 1423 C CA . GLN A 1 183 ? -9.075 7.593 5.751 1.00 76.44 183 GLN A CA 1
ATOM 1424 C C . GLN A 1 183 ? -10.327 7.643 4.866 1.00 76.44 183 GLN A C 1
ATOM 1426 O O . GLN A 1 183 ? -11.385 7.142 5.247 1.00 76.44 183 GLN A O 1
ATOM 1431 N N . GLY A 1 184 ? -10.185 8.167 3.644 1.00 80.94 184 GLY A N 1
ATOM 1432 C CA . GLY A 1 184 ? -11.272 8.217 2.669 1.00 80.94 184 GLY A CA 1
ATOM 1433 C C . GLY A 1 184 ? -11.748 6.833 2.219 1.00 80.94 184 GLY A C 1
ATOM 1434 O O . GLY A 1 184 ? -12.951 6.626 2.037 1.00 80.94 184 GLY A O 1
ATOM 1435 N N . LEU A 1 185 ? -10.826 5.870 2.104 1.00 84.81 185 LEU A N 1
ATOM 1436 C CA . LEU A 1 185 ? -11.151 4.472 1.811 1.00 84.81 185 LEU A CA 1
ATOM 1437 C C . LEU A 1 185 ? -11.913 3.806 2.954 1.00 84.81 185 LEU A C 1
ATOM 1439 O O . LEU A 1 185 ? -12.945 3.187 2.714 1.00 84.81 185 LEU A O 1
ATOM 1443 N N . LEU A 1 186 ? -11.426 3.940 4.190 1.00 84.69 186 LEU A N 1
ATOM 1444 C CA . LEU A 1 186 ? -12.039 3.329 5.368 1.00 84.69 186 LEU A CA 1
ATOM 1445 C C . LEU A 1 186 ? -13.472 3.836 5.564 1.00 84.69 186 LEU A C 1
ATOM 1447 O O . LEU A 1 186 ? -14.381 3.035 5.774 1.00 84.69 186 LEU A O 1
ATOM 1451 N N . ALA A 1 187 ? -13.682 5.148 5.428 1.00 83.69 187 ALA A N 1
ATOM 1452 C CA . ALA A 1 187 ? -15.010 5.750 5.480 1.00 83.69 187 ALA A CA 1
ATOM 1453 C C . ALA A 1 187 ? -15.929 5.218 4.367 1.00 83.69 187 ALA A C 1
ATOM 1455 O O . ALA A 1 187 ? -17.077 4.866 4.635 1.00 83.69 187 ALA A O 1
ATOM 1456 N N . SER A 1 188 ? -15.419 5.101 3.137 1.00 86.00 188 SER A N 1
ATOM 1457 C CA . SER A 1 188 ? -16.210 4.628 1.993 1.00 86.00 188 SER A CA 1
ATOM 1458 C C . SER A 1 188 ? -16.570 3.149 2.088 1.00 86.00 188 SER A C 1
ATOM 1460 O O . SER A 1 188 ? -17.695 2.794 1.771 1.00 86.00 188 SER A O 1
ATOM 1462 N N . MET A 1 189 ? -15.670 2.286 2.566 1.00 86.88 189 MET A N 1
ATOM 1463 C CA . MET A 1 189 ? -15.958 0.852 2.737 1.00 86.88 189 MET A CA 1
ATOM 1464 C C . MET A 1 189 ? -16.942 0.567 3.872 1.00 86.88 189 MET A C 1
ATOM 1466 O O . MET A 1 189 ? -17.653 -0.432 3.833 1.00 86.88 189 MET A O 1
ATOM 1470 N N . ARG A 1 190 ? -17.003 1.445 4.880 1.00 83.06 190 ARG A N 1
ATOM 1471 C CA . ARG A 1 190 ? -18.037 1.396 5.923 1.00 83.06 190 ARG A CA 1
ATOM 1472 C C . ARG A 1 190 ? -19.395 1.901 5.415 1.00 83.06 190 ARG A C 1
ATOM 1474 O O . ARG A 1 190 ? -20.403 1.669 6.076 1.00 83.06 190 ARG A O 1
ATOM 1481 N N . ASN A 1 191 ? -19.426 2.588 4.271 1.00 81.12 191 ASN A N 1
ATOM 1482 C CA . ASN A 1 191 ? -20.640 3.113 3.663 1.00 81.12 191 ASN A CA 1
ATOM 1483 C C . ASN A 1 191 ? -21.161 2.148 2.574 1.00 81.12 191 ASN A C 1
ATOM 1485 O O . ASN A 1 191 ? -20.491 1.967 1.555 1.00 81.12 191 ASN A O 1
ATOM 1489 N N . PRO A 1 192 ? -22.368 1.574 2.724 1.00 68.88 192 PRO A N 1
ATOM 1490 C CA . PRO A 1 192 ? -22.918 0.619 1.760 1.00 68.88 192 PRO A CA 1
ATOM 1491 C C . PRO A 1 192 ? -23.109 1.197 0.348 1.00 68.88 192 PRO A C 1
ATOM 1493 O O . PRO A 1 192 ? -23.105 0.437 -0.613 1.00 68.88 192 PRO A O 1
ATOM 1496 N N . THR A 1 193 ? -23.218 2.520 0.194 1.00 74.12 193 THR A N 1
ATOM 1497 C CA . THR A 1 193 ? -23.386 3.168 -1.118 1.00 74.12 193 THR A CA 1
ATOM 1498 C C . THR A 1 193 ? -22.073 3.276 -1.899 1.00 74.12 193 THR A C 1
ATOM 1500 O O . THR A 1 193 ? -22.071 3.173 -3.120 1.00 74.12 193 THR A O 1
ATOM 1503 N N . ASN A 1 194 ? -20.943 3.460 -1.205 1.00 77.31 194 ASN A N 1
ATOM 1504 C CA . ASN A 1 194 ? -19.638 3.726 -1.830 1.00 77.31 194 ASN A CA 1
ATOM 1505 C C . ASN A 1 194 ? -18.649 2.556 -1.690 1.00 77.31 194 ASN A C 1
ATOM 1507 O O . ASN A 1 194 ? -17.532 2.628 -2.212 1.00 77.31 194 ASN A O 1
ATOM 1511 N N . GLY A 1 195 ? -19.039 1.480 -0.998 1.00 83.06 195 GLY A N 1
ATOM 1512 C CA . GLY A 1 195 ? -18.187 0.322 -0.739 1.00 83.06 195 GLY A CA 1
ATOM 1513 C C . GLY A 1 195 ? -17.672 -0.333 -2.019 1.00 83.06 195 GLY A C 1
ATOM 1514 O O . GLY A 1 195 ? -16.473 -0.581 -2.137 1.00 83.06 195 GLY A O 1
ATOM 1515 N N . ASN A 1 196 ? -18.536 -0.517 -3.019 1.00 91.19 196 ASN A N 1
ATOM 1516 C CA . ASN A 1 196 ? -18.146 -1.126 -4.292 1.00 91.19 196 ASN A CA 1
ATOM 1517 C C . ASN A 1 196 ? -17.105 -0.290 -5.040 1.00 91.19 196 ASN A C 1
ATOM 1519 O O . ASN A 1 196 ? -16.097 -0.819 -5.506 1.00 91.19 196 ASN A O 1
ATOM 1523 N N . LEU A 1 197 ? -17.312 1.029 -5.103 1.00 91.31 197 LEU A N 1
ATOM 1524 C CA . LEU A 1 197 ? -16.368 1.948 -5.733 1.00 91.31 197 LEU A CA 1
ATOM 1525 C C . LEU A 1 197 ? -15.002 1.904 -5.037 1.00 91.31 197 LEU A C 1
ATOM 1527 O O . LEU A 1 197 ? -13.971 1.877 -5.709 1.00 91.31 197 LEU A O 1
ATOM 1531 N N . ALA A 1 198 ? -14.985 1.834 -3.702 1.00 92.12 198 ALA A N 1
ATOM 1532 C CA . ALA A 1 198 ? -13.751 1.666 -2.945 1.00 92.12 198 ALA A CA 1
ATOM 1533 C C . ALA A 1 198 ? -13.034 0.355 -3.310 1.00 92.12 198 ALA A C 1
ATOM 1535 O O . ALA A 1 198 ? -11.827 0.377 -3.542 1.00 92.12 198 ALA A O 1
ATOM 1536 N N . LEU A 1 199 ? -13.758 -0.765 -3.432 1.00 93.88 199 LEU A N 1
ATOM 1537 C CA . LEU A 1 199 ? -13.178 -2.046 -3.852 1.00 93.88 199 LEU A CA 1
ATOM 1538 C C . LEU A 1 199 ? -12.612 -1.993 -5.276 1.00 93.88 199 LEU A C 1
ATOM 1540 O O . LEU A 1 199 ? -11.493 -2.453 -5.492 1.00 93.88 199 LEU A O 1
ATOM 1544 N N . VAL A 1 200 ? -13.319 -1.377 -6.229 1.00 93.12 200 VAL A N 1
ATOM 1545 C CA . VAL A 1 200 ? -12.827 -1.190 -7.607 1.00 93.12 200 VAL A CA 1
ATOM 1546 C C . VAL A 1 200 ? -11.541 -0.357 -7.622 1.00 93.12 200 VAL A C 1
ATOM 1548 O O . VAL A 1 200 ? -10.558 -0.731 -8.263 1.00 93.12 200 VAL A O 1
ATOM 1551 N N . ILE A 1 201 ? -11.501 0.740 -6.865 1.00 92.50 201 ILE A N 1
ATOM 1552 C CA . ILE A 1 201 ? 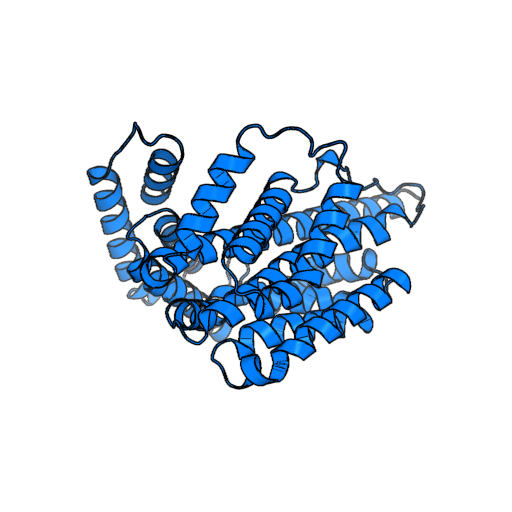-10.325 1.615 -6.767 1.00 92.50 201 ILE A CA 1
ATOM 1553 C C . ILE A 1 201 ? -9.143 0.909 -6.077 1.00 92.50 201 ILE A C 1
ATOM 1555 O O . ILE A 1 201 ? -7.993 1.101 -6.487 1.00 92.50 201 ILE A O 1
ATOM 1559 N N . ILE A 1 202 ? -9.398 0.074 -5.063 1.00 93.56 202 ILE A N 1
ATOM 1560 C CA . ILE A 1 202 ? -8.376 -0.762 -4.412 1.00 93.56 202 ILE A CA 1
ATOM 1561 C C . ILE A 1 202 ? -7.855 -1.832 -5.378 1.00 93.56 202 ILE A C 1
ATOM 1563 O O . ILE A 1 202 ? -6.646 -2.060 -5.446 1.00 93.56 202 ILE A O 1
ATOM 1567 N N . ALA A 1 203 ? -8.730 -2.483 -6.142 1.00 94.19 203 ALA A N 1
ATOM 1568 C CA . ALA A 1 203 ? -8.325 -3.466 -7.138 1.00 94.19 203 ALA A CA 1
ATOM 1569 C C . ALA A 1 203 ? -7.452 -2.827 -8.224 1.00 94.19 203 ALA A C 1
ATOM 1571 O O . ALA A 1 203 ? -6.426 -3.394 -8.616 1.00 94.19 203 ALA A O 1
ATOM 1572 N N . ALA A 1 204 ? -7.823 -1.637 -8.705 1.00 91.81 204 ALA A N 1
ATOM 1573 C CA . ALA A 1 204 ? -7.008 -0.880 -9.649 1.00 91.81 204 ALA A CA 1
ATOM 1574 C C . ALA A 1 204 ? -5.638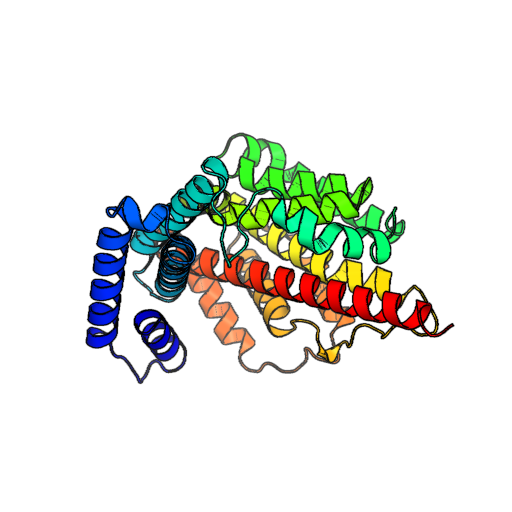 -0.556 -9.041 1.00 91.81 204 ALA A C 1
ATOM 1576 O O . ALA A 1 204 ? -4.612 -0.750 -9.689 1.00 91.81 204 ALA A O 1
ATOM 1577 N N . PHE A 1 205 ? -5.601 -0.169 -7.766 1.00 91.88 205 PHE A N 1
ATOM 1578 C CA . PHE A 1 205 ? -4.364 0.101 -7.045 1.00 91.88 205 PHE A CA 1
ATOM 1579 C C . PHE A 1 205 ? -3.445 -1.114 -6.936 1.00 91.88 205 PHE A C 1
ATOM 1581 O O . PHE A 1 205 ? -2.266 -1.010 -7.274 1.00 91.88 205 PHE A O 1
ATOM 1588 N N . LEU A 1 206 ? -3.968 -2.261 -6.496 1.00 92.56 206 LEU A N 1
ATOM 1589 C CA . LEU A 1 206 ? -3.198 -3.499 -6.366 1.00 92.56 206 LEU A CA 1
ATOM 1590 C C . LEU A 1 206 ? -2.574 -3.906 -7.704 1.00 92.56 206 LEU A C 1
ATOM 1592 O O . LEU A 1 206 ? -1.396 -4.266 -7.773 1.00 92.56 206 LEU A O 1
ATOM 1596 N N . ALA A 1 207 ? -3.345 -3.791 -8.781 1.00 91.19 207 ALA A N 1
ATOM 1597 C CA . ALA A 1 207 ? -2.858 -4.042 -10.126 1.00 91.19 207 ALA A CA 1
ATOM 1598 C C . ALA A 1 207 ? -1.812 -3.004 -10.560 1.00 91.19 207 ALA A C 1
ATOM 1600 O O . ALA A 1 207 ? -0.752 -3.371 -11.062 1.00 91.19 207 ALA A O 1
ATOM 1601 N N . ASN A 1 208 ? -2.051 -1.718 -10.307 1.00 90.19 208 ASN A N 1
ATOM 1602 C CA . ASN A 1 208 ? -1.141 -0.629 -10.653 1.00 90.19 208 ASN A CA 1
ATOM 1603 C C . ASN A 1 208 ? 0.208 -0.740 -9.950 1.00 90.19 208 ASN A C 1
ATOM 1605 O O . ASN A 1 208 ? 1.252 -0.567 -10.587 1.00 90.19 208 ASN A O 1
ATOM 1609 N N . ILE A 1 209 ? 0.213 -1.042 -8.652 1.00 89.69 209 ILE A N 1
ATOM 1610 C CA . ILE A 1 209 ? 1.455 -1.174 -7.898 1.00 89.69 209 ILE A CA 1
ATOM 1611 C C . ILE A 1 209 ? 2.223 -2.423 -8.324 1.00 89.69 209 ILE A C 1
ATOM 1613 O O . ILE A 1 209 ? 3.425 -2.345 -8.562 1.00 89.69 209 ILE A O 1
ATOM 1617 N N . THR A 1 210 ? 1.527 -3.540 -8.551 1.00 89.56 210 THR A N 1
ATOM 1618 C CA . THR A 1 210 ? 2.140 -4.773 -9.062 1.00 89.56 210 THR A CA 1
ATOM 1619 C C . THR A 1 210 ? 2.726 -4.556 -10.457 1.00 89.56 210 THR A C 1
ATOM 1621 O O . THR A 1 210 ? 3.873 -4.914 -10.727 1.00 89.56 210 THR A O 1
ATOM 1624 N N . TRP A 1 211 ? 1.978 -3.910 -11.351 1.00 86.81 211 TRP A N 1
ATOM 1625 C CA . TRP A 1 211 ? 2.438 -3.607 -12.702 1.00 86.81 211 TRP A CA 1
ATOM 1626 C C . TRP A 1 211 ? 3.656 -2.685 -12.692 1.00 86.81 211 TRP A C 1
ATOM 1628 O O . TRP A 1 211 ? 4.697 -3.032 -13.248 1.00 86.81 211 TRP A O 1
ATOM 1638 N N . SER A 1 212 ? 3.537 -1.522 -12.049 1.00 87.69 212 SER A N 1
ATOM 1639 C CA . SER A 1 212 ? 4.586 -0.501 -12.060 1.00 87.69 212 SER A CA 1
ATOM 1640 C C . SER A 1 212 ? 5.845 -0.963 -11.337 1.00 87.69 212 SER A C 1
ATOM 1642 O O . SER A 1 212 ? 6.941 -0.720 -11.827 1.00 87.69 212 SER A O 1
ATOM 1644 N N . LYS A 1 213 ? 5.721 -1.656 -10.201 1.00 88.19 213 LYS A N 1
ATOM 1645 C CA . LYS A 1 213 ? 6.878 -2.035 -9.385 1.00 88.19 213 LYS A CA 1
ATOM 1646 C C . LYS A 1 213 ? 7.474 -3.366 -9.778 1.00 88.19 213 LYS A C 1
ATOM 1648 O O . LYS A 1 213 ? 8.656 -3.517 -9.537 1.00 88.19 213 LYS A O 1
ATOM 1653 N N . VAL A 1 214 ? 6.727 -4.287 -10.391 1.00 85.38 214 VAL A N 1
ATOM 1654 C CA . VAL A 1 214 ? 7.228 -5.628 -10.747 1.00 85.38 214 VAL A CA 1
ATOM 1655 C C . VAL A 1 214 ? 7.303 -5.822 -12.255 1.00 85.38 214 VAL A C 1
ATOM 1657 O O . VAL A 1 214 ? 8.381 -6.081 -12.793 1.00 85.38 214 VAL A O 1
ATOM 1660 N N . LEU A 1 215 ? 6.181 -5.692 -12.965 1.00 79.81 215 LEU A N 1
ATOM 1661 C CA . LEU A 1 215 ? 6.141 -6.036 -14.387 1.00 79.81 215 LEU A CA 1
ATOM 1662 C C . LEU A 1 215 ? 6.922 -5.051 -15.258 1.00 79.81 215 LEU A C 1
ATOM 1664 O O . LEU A 1 215 ? 7.688 -5.500 -16.106 1.00 79.81 215 LEU A O 1
ATOM 1668 N N . VAL A 1 216 ? 6.801 -3.737 -15.049 1.00 81.69 216 VAL A N 1
ATOM 1669 C CA . VAL A 1 216 ? 7.572 -2.746 -15.822 1.00 81.69 216 VAL A CA 1
ATOM 1670 C C . VAL A 1 216 ? 9.083 -2.988 -15.685 1.00 81.69 216 VAL A C 1
ATOM 1672 O O . VAL A 1 216 ? 9.746 -3.082 -16.722 1.00 81.69 216 VAL A O 1
ATOM 1675 N N . PRO A 1 217 ? 9.651 -3.183 -14.480 1.00 81.19 217 PRO A N 1
ATOM 1676 C CA . PRO A 1 217 ? 11.031 -3.639 -14.325 1.00 81.19 217 PRO A CA 1
ATOM 1677 C C . PRO A 1 217 ? 11.343 -4.948 -15.048 1.00 81.19 217 PRO A C 1
ATOM 1679 O O . PRO A 1 217 ? 12.337 -5.020 -15.765 1.00 81.19 217 PRO A O 1
ATOM 1682 N N . LEU A 1 218 ? 10.489 -5.971 -14.951 1.00 76.50 218 LEU A N 1
ATOM 1683 C CA . LEU A 1 218 ? 10.708 -7.235 -15.665 1.00 76.50 218 LEU A CA 1
ATOM 1684 C C . LEU A 1 218 ? 10.716 -7.065 -17.193 1.00 76.50 218 LEU A C 1
ATOM 1686 O O . LEU A 1 218 ? 11.484 -7.752 -17.866 1.00 76.50 218 LEU A O 1
ATOM 1690 N N . TYR A 1 219 ? 9.906 -6.158 -17.745 1.00 75.25 219 TYR A N 1
ATOM 1691 C CA . TYR A 1 219 ? 9.887 -5.848 -19.178 1.00 75.25 219 TYR A CA 1
ATOM 1692 C C . TYR A 1 219 ? 11.078 -4.997 -19.611 1.00 75.25 219 TYR A C 1
ATOM 1694 O O . TYR A 1 219 ? 11.631 -5.224 -20.683 1.00 75.25 219 TYR A O 1
ATOM 1702 N N . THR A 1 220 ? 11.478 -4.018 -18.804 1.00 75.69 220 THR A N 1
ATOM 1703 C CA . THR A 1 220 ? 12.478 -3.010 -19.193 1.00 75.69 220 THR A CA 1
ATOM 1704 C C . THR A 1 220 ? 13.905 -3.390 -18.813 1.00 75.69 220 THR A C 1
ATOM 1706 O O . THR A 1 220 ? 14.836 -3.036 -19.526 1.00 75.69 220 THR A O 1
ATOM 1709 N N . TRP A 1 221 ? 14.114 -4.140 -17.731 1.00 76.00 221 TRP A N 1
ATOM 1710 C CA . TRP A 1 221 ? 15.457 -4.503 -17.262 1.00 76.00 221 TRP A CA 1
ATOM 1711 C C . TRP A 1 221 ? 15.971 -5.819 -17.848 1.00 76.00 221 TRP A C 1
ATOM 1713 O O . TRP A 1 221 ? 17.185 -6.019 -17.882 1.00 76.00 221 TRP A O 1
ATOM 1723 N N . ASN A 1 222 ? 15.078 -6.699 -18.320 1.00 64.75 222 ASN A N 1
ATOM 1724 C CA . ASN A 1 222 ? 15.457 -7.963 -18.968 1.00 64.75 222 ASN A CA 1
ATOM 1725 C C . ASN A 1 222 ? 15.559 -7.864 -20.498 1.00 64.75 222 ASN A C 1
ATOM 1727 O O . ASN A 1 222 ? 16.228 -8.695 -21.104 1.00 64.75 222 ASN A O 1
ATOM 1731 N N . SER A 1 223 ? 14.893 -6.887 -21.126 1.00 56.22 223 SER A N 1
ATOM 1732 C CA . SER A 1 223 ? 14.961 -6.661 -22.580 1.00 56.22 223 SER A CA 1
ATOM 1733 C C . SER A 1 223 ? 16.240 -5.943 -23.007 1.00 56.22 223 SER A C 1
ATOM 1735 O O . SER A 1 223 ? 16.701 -6.120 -24.130 1.00 56.22 223 SER A O 1
ATOM 1737 N N . VAL A 1 224 ? 16.844 -5.173 -22.102 1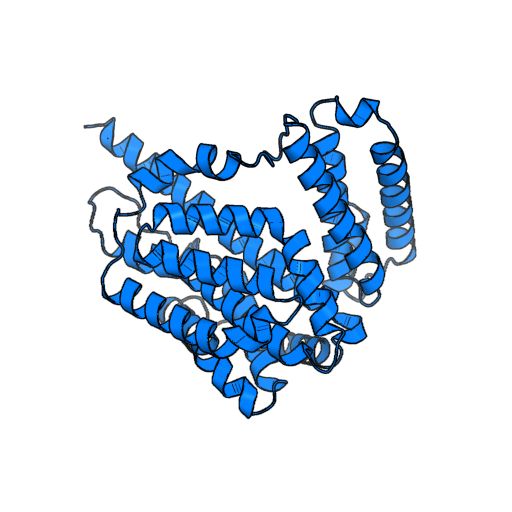.00 53.53 224 VAL A N 1
ATOM 1738 C CA . VAL A 1 224 ? 18.136 -4.535 -22.331 1.00 53.53 224 VAL A CA 1
ATOM 1739 C C . VAL A 1 224 ? 19.229 -5.564 -22.051 1.00 53.53 224 VAL A C 1
ATOM 1741 O O . VAL A 1 224 ? 19.630 -5.779 -20.906 1.00 53.53 224 VAL A O 1
ATOM 1744 N N . SER A 1 225 ? 19.716 -6.207 -23.111 1.00 45.62 225 SER A N 1
ATOM 1745 C CA . SER A 1 225 ? 20.971 -6.959 -23.143 1.00 45.62 225 SER A CA 1
ATOM 1746 C C . SER A 1 225 ? 22.161 -6.015 -22.926 1.00 45.62 225 SER A C 1
ATOM 1748 O O . SER A 1 225 ? 22.952 -5.770 -23.830 1.00 45.62 225 SER A O 1
ATOM 1750 N N . GLN A 1 226 ? 22.273 -5.418 -21.742 1.00 50.59 226 GLN A N 1
ATOM 1751 C CA . GLN A 1 226 ? 23.523 -4.806 -21.311 1.00 50.59 226 GLN A CA 1
ATOM 1752 C C . GLN A 1 226 ? 24.387 -5.932 -20.752 1.00 50.59 226 GLN A C 1
ATOM 1754 O O . GLN A 1 226 ? 24.184 -6.388 -19.624 1.00 50.59 226 GLN A O 1
ATOM 1759 N N . GLU A 1 227 ? 25.290 -6.434 -21.597 1.00 43.56 227 GLU A N 1
ATOM 1760 C CA . GLU A 1 227 ? 26.348 -7.365 -21.207 1.00 43.56 227 GLU A CA 1
ATOM 1761 C C . GLU A 1 227 ? 27.018 -6.848 -19.924 1.00 43.56 227 GLU A C 1
ATOM 1763 O O . GLU A 1 227 ? 27.513 -5.725 -19.874 1.00 43.56 227 GLU A O 1
ATOM 1768 N N . GLY A 1 228 ? 26.947 -7.636 -18.847 1.00 50.31 228 GLY A N 1
ATOM 1769 C CA . GLY A 1 228 ? 27.547 -7.302 -17.551 1.00 50.31 228 GLY A CA 1
ATOM 1770 C C . GLY A 1 228 ? 26.586 -6.858 -16.442 1.00 50.31 228 GLY A C 1
ATOM 1771 O O . GLY A 1 228 ? 27.007 -6.824 -15.286 1.00 50.31 228 GLY A O 1
ATOM 1772 N N . LEU A 1 229 ? 25.301 -6.582 -16.717 1.00 52.81 229 LEU A N 1
ATOM 1773 C CA . LEU A 1 229 ? 24.327 -6.322 -15.645 1.00 52.81 229 LEU A CA 1
ATOM 1774 C C . LEU A 1 229 ? 23.638 -7.612 -15.174 1.00 52.81 229 LEU A C 1
ATOM 1776 O O . LEU A 1 229 ? 23.155 -8.382 -16.009 1.00 52.81 229 LEU A O 1
ATOM 1780 N N . PRO A 1 230 ? 23.510 -7.847 -13.851 1.00 50.78 230 PRO A N 1
ATOM 1781 C CA . PRO A 1 230 ? 22.747 -8.980 -13.349 1.00 50.78 230 PRO A CA 1
ATOM 1782 C C . PRO A 1 230 ? 21.316 -8.906 -13.891 1.00 50.78 230 PRO A C 1
ATOM 1784 O O . PRO A 1 230 ? 20.623 -7.895 -13.723 1.00 50.78 230 PRO A O 1
ATOM 1787 N N . ARG A 1 231 ? 20.855 -9.981 -14.542 1.00 59.09 231 ARG A N 1
ATOM 1788 C CA . ARG A 1 231 ? 19.418 -10.186 -14.761 1.00 59.09 231 ARG A CA 1
ATOM 1789 C C . ARG A 1 231 ? 18.742 -10.156 -13.393 1.00 59.09 231 ARG A C 1
ATOM 1791 O O . ARG A 1 231 ? 19.309 -10.676 -12.430 1.00 59.09 231 ARG A O 1
ATOM 1798 N N . LEU A 1 232 ? 17.554 -9.555 -13.306 1.00 60.97 232 LEU A N 1
ATOM 1799 C CA . LEU A 1 232 ? 16.728 -9.660 -12.103 1.00 60.97 232 LEU A CA 1
ATOM 1800 C C . LEU A 1 232 ? 16.633 -11.151 -11.748 1.00 60.97 232 LEU A C 1
ATOM 1802 O O . LEU A 1 232 ? 16.156 -11.927 -12.585 1.00 60.97 232 LEU A O 1
ATOM 1806 N N . PRO A 1 233 ? 17.100 -11.594 -10.567 1.00 56.53 233 PRO A N 1
ATOM 1807 C CA . PRO A 1 233 ? 16.887 -12.970 -10.173 1.00 56.53 233 PRO A CA 1
ATOM 1808 C C . PRO A 1 233 ? 15.376 -13.139 -10.060 1.00 56.53 233 PRO A C 1
ATOM 1810 O O . PRO A 1 233 ? 14.754 -12.542 -9.190 1.00 56.53 233 PRO A O 1
ATOM 1813 N N . ILE A 1 234 ? 14.765 -13.935 -10.935 1.00 55.47 234 ILE A N 1
ATOM 1814 C CA . ILE A 1 234 ? 13.323 -14.229 -10.861 1.00 55.47 234 ILE A CA 1
ATOM 1815 C C . ILE A 1 234 ? 12.975 -14.802 -9.471 1.00 55.47 234 ILE A C 1
ATOM 1817 O O . ILE A 1 234 ? 11.910 -14.524 -8.935 1.00 55.47 234 ILE A O 1
ATOM 1821 N N . LYS A 1 235 ? 13.932 -15.495 -8.831 1.00 56.19 235 LYS A N 1
ATOM 1822 C CA . LYS A 1 235 ? 13.854 -15.974 -7.439 1.00 56.19 235 LYS A CA 1
ATOM 1823 C C . LYS A 1 235 ? 13.751 -14.872 -6.373 1.00 56.19 235 LYS A C 1
ATOM 1825 O O . LYS A 1 235 ? 13.450 -15.192 -5.233 1.00 56.19 235 LYS A O 1
ATOM 1830 N N . ALA A 1 236 ? 14.032 -13.614 -6.710 1.00 69.88 236 ALA A N 1
ATOM 1831 C CA . ALA A 1 236 ? 13.920 -12.485 -5.792 1.00 69.88 236 ALA A CA 1
ATOM 1832 C C . ALA A 1 236 ? 12.548 -11.801 -5.857 1.00 69.88 236 ALA A C 1
ATOM 1834 O O . ALA A 1 236 ? 12.278 -10.972 -5.000 1.00 69.88 236 ALA A O 1
ATOM 1835 N N . VAL A 1 237 ? 11.704 -12.091 -6.856 1.00 80.31 237 VAL A N 1
ATOM 1836 C CA . VAL A 1 237 ? 10.377 -11.464 -7.015 1.00 80.31 237 VAL A CA 1
ATOM 1837 C C . VAL A 1 237 ? 9.487 -11.805 -5.802 1.00 80.31 237 VAL A C 1
ATOM 1839 O O . VAL A 1 237 ? 9.510 -12.954 -5.358 1.00 80.31 237 VAL A O 1
ATOM 1842 N N . PRO A 1 238 ? 8.686 -10.861 -5.267 1.00 86.38 238 PRO A N 1
ATOM 1843 C CA . PRO A 1 238 ? 7.856 -11.074 -4.078 1.00 86.38 238 PRO A CA 1
ATOM 1844 C C . PRO A 1 238 ? 6.587 -11.868 -4.432 1.00 86.38 238 PRO A C 1
ATOM 1846 O O . PRO A 1 238 ? 5.475 -11.344 -4.469 1.00 86.38 238 PRO A O 1
ATOM 1849 N N . ILE A 1 239 ? 6.772 -13.151 -4.743 1.00 84.12 239 ILE A N 1
ATOM 1850 C CA . ILE A 1 239 ? 5.739 -14.049 -5.272 1.00 84.12 239 ILE A CA 1
ATOM 1851 C C . ILE A 1 239 ? 4.515 -14.141 -4.358 1.00 84.12 239 ILE A C 1
ATOM 1853 O O . ILE A 1 239 ? 3.394 -13.950 -4.830 1.00 84.12 239 ILE A O 1
ATOM 1857 N N . SER A 1 240 ? 4.724 -14.379 -3.063 1.00 84.94 240 SER A N 1
ATOM 1858 C CA . SER A 1 240 ? 3.638 -14.498 -2.084 1.00 84.94 240 SER A CA 1
ATOM 1859 C C . SER A 1 240 ? 2.807 -13.218 -1.996 1.00 84.94 240 SER A C 1
ATOM 1861 O O . SER A 1 240 ? 1.581 -13.277 -1.970 1.00 84.94 240 SER A O 1
ATOM 1863 N N . THR A 1 241 ? 3.454 -12.053 -2.034 1.00 89.69 241 THR A N 1
ATOM 1864 C CA . THR A 1 241 ? 2.788 -10.746 -2.036 1.00 89.69 241 THR A CA 1
ATOM 1865 C C . THR A 1 241 ? 1.926 -10.550 -3.288 1.00 89.69 241 THR A C 1
ATOM 1867 O O . THR A 1 241 ? 0.798 -10.066 -3.194 1.00 89.69 241 THR A O 1
ATOM 1870 N N . ILE A 1 242 ? 2.417 -10.961 -4.463 1.00 88.81 242 ILE A N 1
ATOM 1871 C CA . ILE A 1 242 ? 1.665 -10.883 -5.728 1.00 88.81 242 ILE A CA 1
ATOM 1872 C C . ILE A 1 242 ? 0.471 -11.845 -5.711 1.00 88.81 242 ILE A C 1
ATOM 1874 O O . ILE A 1 242 ? -0.628 -11.468 -6.116 1.00 88.81 242 ILE A O 1
ATOM 1878 N N . GLN A 1 243 ? 0.659 -13.074 -5.219 1.00 86.88 243 GLN A N 1
ATOM 1879 C CA . GLN A 1 243 ? -0.429 -14.044 -5.050 1.00 86.88 243 GLN A CA 1
ATOM 1880 C C . GLN A 1 243 ? -1.501 -13.513 -4.105 1.00 86.88 243 GLN A C 1
ATOM 1882 O O . GLN A 1 243 ? -2.694 -13.634 -4.375 1.00 86.88 243 GLN A O 1
ATOM 1887 N N . GLU A 1 244 ? -1.085 -12.881 -3.014 1.00 89.94 244 GLU A N 1
ATOM 1888 C CA . GLU A 1 244 ? -2.014 -12.326 -2.052 1.00 89.94 244 GLU A CA 1
ATOM 1889 C C . GLU A 1 244 ? -2.833 -11.169 -2.634 1.00 89.94 244 GLU A C 1
ATOM 1891 O O . GLU A 1 244 ? -4.049 -11.122 -2.418 1.00 89.94 244 GLU A O 1
ATOM 1896 N N . ALA A 1 245 ? -2.188 -10.271 -3.388 1.00 92.19 245 ALA A N 1
ATOM 1897 C CA . ALA A 1 245 ? -2.860 -9.222 -4.151 1.00 92.19 245 ALA A CA 1
ATOM 1898 C C . ALA A 1 245 ? -3.878 -9.822 -5.129 1.00 92.19 245 ALA A C 1
ATOM 1900 O O . ALA A 1 245 ? -5.000 -9.325 -5.238 1.00 92.19 245 ALA A O 1
ATOM 1901 N N . ALA A 1 246 ? -3.512 -10.928 -5.782 1.00 90.38 246 ALA A N 1
ATOM 1902 C CA . ALA A 1 246 ? -4.391 -11.614 -6.712 1.00 90.38 246 ALA A CA 1
ATOM 1903 C C . ALA A 1 246 ? -5.631 -12.202 -6.049 1.00 90.38 246 ALA A C 1
ATOM 1905 O O . ALA A 1 246 ? -6.745 -11.933 -6.482 1.00 90.38 246 ALA A O 1
ATOM 1906 N N . GLN A 1 247 ? -5.446 -12.897 -4.934 1.00 91.31 247 GLN A N 1
ATOM 1907 C CA . GLN A 1 247 ? -6.544 -13.430 -4.133 1.00 91.31 247 GLN A CA 1
ATOM 1908 C C . GLN A 1 247 ? -7.473 -12.330 -3.587 1.00 91.31 247 GLN A C 1
ATOM 1910 O O . GLN A 1 247 ? -8.664 -12.563 -3.417 1.00 91.31 247 GLN A O 1
ATOM 1915 N N . TRP A 1 248 ? -6.963 -11.128 -3.280 1.00 95.25 248 TRP A N 1
ATOM 1916 C CA . TRP A 1 248 ? -7.831 -10.007 -2.890 1.00 95.25 248 TRP A CA 1
ATOM 1917 C C . TRP A 1 248 ? -8.689 -9.517 -4.056 1.00 95.25 248 TRP A C 1
ATOM 1919 O O . TRP A 1 248 ? -9.873 -9.262 -3.860 1.00 95.25 248 TRP A O 1
ATOM 1929 N N . ILE A 1 249 ? -8.118 -9.425 -5.258 1.00 94.31 249 ILE A N 1
ATOM 1930 C CA . ILE A 1 249 ? -8.860 -9.046 -6.468 1.00 94.31 249 ILE A CA 1
ATOM 1931 C C . ILE A 1 249 ? -9.887 -10.122 -6.846 1.00 94.31 249 ILE A C 1
ATOM 1933 O O . ILE A 1 249 ? -11.013 -9.784 -7.194 1.00 94.31 249 ILE A O 1
ATOM 1937 N N . GLU A 1 250 ? -9.548 -11.404 -6.709 1.00 93.00 250 GLU A N 1
ATOM 1938 C CA . GLU A 1 250 ? -10.492 -12.518 -6.887 1.00 93.00 250 GLU A CA 1
ATOM 1939 C C . GLU A 1 250 ? -11.639 -12.458 -5.878 1.00 93.00 250 GLU A C 1
ATOM 1941 O O . GLU A 1 250 ? -12.800 -12.584 -6.258 1.00 93.00 250 GLU A O 1
ATOM 1946 N N . ALA A 1 251 ? -11.343 -12.194 -4.602 1.00 95.31 251 ALA A N 1
ATOM 1947 C CA . ALA A 1 251 ? -12.382 -12.017 -3.595 1.00 95.31 251 ALA A CA 1
ATOM 1948 C C . ALA A 1 251 ? -13.307 -10.835 -3.936 1.00 95.31 251 ALA A C 1
ATOM 1950 O O . ALA A 1 251 ? -14.518 -10.949 -3.764 1.00 95.31 251 ALA A O 1
ATOM 1951 N N . MET A 1 252 ? -12.760 -9.721 -4.444 1.00 95.75 252 MET A N 1
ATOM 1952 C CA . MET A 1 252 ? -13.551 -8.569 -4.902 1.00 95.75 252 MET A CA 1
ATOM 1953 C C . MET A 1 252 ? -14.457 -8.940 -6.080 1.00 95.75 252 MET A C 1
ATOM 1955 O O . MET A 1 252 ? -15.622 -8.558 -6.083 1.00 95.75 252 MET A O 1
ATOM 1959 N N . ASP A 1 253 ? -13.963 -9.728 -7.036 1.00 94.31 253 ASP A N 1
ATOM 1960 C CA . ASP A 1 253 ? -14.756 -10.228 -8.169 1.00 94.31 253 ASP A CA 1
ATOM 1961 C C . ASP A 1 253 ? -15.911 -11.132 -7.717 1.00 94.31 253 ASP A C 1
ATOM 1963 O O . ASP A 1 253 ? -16.978 -11.123 -8.320 1.00 94.31 253 ASP A O 1
ATOM 1967 N N . MET A 1 254 ? -15.741 -11.873 -6.619 1.00 94.25 254 MET A N 1
ATOM 1968 C CA . MET A 1 254 ? -16.797 -12.730 -6.070 1.00 94.25 254 MET A CA 1
ATOM 1969 C C . MET A 1 254 ? -17.915 -11.959 -5.358 1.00 94.25 254 MET A C 1
ATOM 1971 O O . MET A 1 254 ? -19.056 -12.418 -5.370 1.00 94.25 254 MET A O 1
ATOM 1975 N N . VAL A 1 255 ? -17.608 -10.825 -4.721 1.00 94.50 255 VAL A N 1
ATOM 1976 C CA . VAL A 1 255 ? -18.590 -10.069 -3.915 1.00 94.50 255 VAL A CA 1
ATOM 1977 C C . VAL A 1 255 ? -19.217 -8.893 -4.655 1.00 94.50 255 VAL A C 1
ATOM 1979 O O . VAL A 1 255 ? -20.294 -8.440 -4.270 1.00 94.50 255 VAL A O 1
ATOM 1982 N N . LEU A 1 256 ? -18.555 -8.370 -5.690 1.00 93.88 256 LEU A N 1
ATOM 1983 C CA . LEU A 1 256 ? -19.066 -7.224 -6.429 1.00 93.88 256 LEU A CA 1
ATOM 1984 C C . LEU A 1 256 ? -20.268 -7.613 -7.308 1.00 93.88 256 LEU A C 1
ATOM 1986 O O . LEU A 1 256 ? -20.275 -8.690 -7.918 1.00 93.88 256 LEU A O 1
ATOM 1990 N N . PRO A 1 257 ? -21.265 -6.717 -7.439 1.00 92.38 257 PRO A N 1
ATOM 1991 C CA . PRO A 1 257 ? -22.329 -6.856 -8.425 1.00 92.38 257 PRO A CA 1
ATOM 1992 C C . PRO A 1 257 ? -21.777 -6.930 -9.850 1.00 92.38 257 PRO A C 1
ATOM 1994 O O . PRO A 1 257 ? -20.704 -6.409 -10.153 1.00 92.38 257 PRO A O 1
ATOM 1997 N N . GLU A 1 258 ? -22.536 -7.545 -10.755 1.00 89.69 258 GLU A N 1
ATOM 1998 C CA . GLU A 1 258 ? -22.101 -7.797 -12.134 1.00 89.69 258 GLU A CA 1
ATOM 1999 C C . GLU A 1 258 ? -21.664 -6.531 -12.889 1.00 89.69 258 GLU A C 1
ATOM 2001 O O . GLU A 1 258 ? -20.650 -6.552 -13.588 1.00 89.69 258 GLU A O 1
ATOM 2006 N N . GLU A 1 259 ? -22.371 -5.421 -12.675 1.00 89.19 259 GLU A N 1
ATOM 2007 C CA . GLU A 1 259 ? -22.060 -4.103 -13.241 1.00 89.19 259 GLU A CA 1
ATOM 2008 C C . GLU A 1 259 ? -20.684 -3.561 -12.815 1.00 89.19 259 GLU A C 1
ATOM 2010 O O . GLU A 1 259 ? -19.996 -2.900 -13.598 1.00 89.19 259 GLU A O 1
ATOM 2015 N N . ASP A 1 260 ? -20.241 -3.890 -11.601 1.00 90.69 260 ASP A N 1
ATOM 2016 C CA . ASP A 1 260 ? -18.946 -3.478 -11.065 1.00 90.69 260 ASP A CA 1
ATOM 2017 C C . ASP A 1 260 ? -17.839 -4.495 -11.379 1.00 90.69 260 ASP A C 1
ATOM 2019 O O . ASP A 1 260 ? -16.683 -4.105 -11.548 1.00 90.69 260 ASP A O 1
ATOM 2023 N N . ARG A 1 261 ? -18.162 -5.785 -11.560 1.00 90.25 261 ARG A N 1
ATOM 2024 C CA . ARG A 1 261 ? -17.179 -6.809 -11.978 1.00 90.25 261 ARG A CA 1
ATOM 2025 C C . ARG A 1 261 ? -16.542 -6.498 -13.326 1.00 90.25 261 ARG A C 1
ATOM 2027 O O . ARG A 1 261 ? -15.354 -6.753 -13.528 1.00 90.25 261 ARG A O 1
ATOM 2034 N N . ALA A 1 262 ? -17.294 -5.895 -14.248 1.00 88.62 262 ALA A N 1
ATOM 2035 C CA . ALA A 1 262 ? -16.750 -5.439 -15.528 1.00 88.62 262 ALA A CA 1
ATOM 2036 C C . ALA A 1 262 ? -15.593 -4.437 -15.338 1.00 88.62 262 ALA A C 1
ATOM 2038 O O . ALA A 1 262 ? -14.617 -4.456 -16.098 1.00 88.62 262 ALA A O 1
ATOM 2039 N N . LYS A 1 263 ? -15.645 -3.629 -14.271 1.00 90.44 263 LYS A N 1
ATOM 2040 C CA . LYS A 1 263 ? -14.596 -2.673 -13.903 1.00 90.44 263 LYS A CA 1
ATOM 2041 C C . LYS A 1 263 ? -13.338 -3.389 -13.385 1.00 90.44 263 LYS A C 1
ATOM 2043 O O . LYS A 1 263 ? -12.247 -2.865 -13.515 1.00 90.44 263 LYS A O 1
ATOM 2048 N N . LEU A 1 264 ? -13.404 -4.638 -12.929 1.00 91.44 264 LEU A N 1
ATOM 2049 C CA . LEU A 1 264 ? -12.208 -5.381 -12.499 1.00 91.44 264 LEU A CA 1
ATOM 2050 C C . LEU A 1 264 ? -11.372 -5.973 -13.644 1.00 91.44 264 LEU A C 1
ATOM 2052 O O . LEU A 1 264 ? -10.322 -6.573 -13.404 1.00 91.44 264 LEU A O 1
ATOM 2056 N N . THR A 1 265 ? -11.799 -5.820 -14.900 1.00 88.75 265 THR A N 1
ATOM 2057 C CA . THR A 1 265 ? -11.135 -6.427 -16.068 1.00 88.75 265 THR A CA 1
ATOM 2058 C C . THR A 1 265 ? -9.653 -6.064 -16.162 1.00 88.75 265 THR A C 1
ATOM 2060 O O . THR A 1 265 ? -8.818 -6.932 -16.430 1.00 88.75 265 THR A O 1
ATOM 2063 N N . PHE A 1 266 ? -9.304 -4.805 -15.893 1.00 87.56 266 PHE A N 1
ATOM 2064 C CA . PHE A 1 266 ? -7.911 -4.367 -15.840 1.00 87.56 266 PHE A CA 1
ATOM 2065 C C . PHE A 1 266 ? -7.119 -5.119 -14.760 1.00 87.56 266 PHE A C 1
ATOM 2067 O O . PHE A 1 266 ? -6.070 -5.701 -15.052 1.00 87.56 266 PHE A O 1
ATOM 2074 N N . SER A 1 267 ? -7.643 -5.140 -13.536 1.00 91.25 267 SER A N 1
ATOM 2075 C CA . SER A 1 267 ? -6.971 -5.738 -12.389 1.00 91.25 267 SER A CA 1
ATOM 2076 C C . SER A 1 267 ? -6.725 -7.231 -12.570 1.00 91.25 267 SER A C 1
ATOM 2078 O O . SER A 1 267 ? -5.614 -7.698 -12.318 1.00 91.25 267 SER A O 1
ATOM 2080 N N . ARG A 1 268 ? -7.714 -7.958 -13.105 1.00 89.12 268 ARG A N 1
ATOM 2081 C CA . ARG A 1 268 ? -7.577 -9.379 -13.464 1.00 89.12 268 ARG A CA 1
ATOM 2082 C C . ARG A 1 268 ? -6.494 -9.589 -14.522 1.00 89.12 268 ARG A C 1
ATOM 2084 O O . ARG A 1 268 ? -5.549 -10.338 -14.298 1.00 89.12 268 ARG A O 1
ATOM 2091 N N . THR A 1 269 ? -6.547 -8.818 -15.611 1.00 87.25 269 THR A N 1
ATOM 2092 C CA . THR A 1 269 ? -5.579 -8.926 -16.719 1.00 87.25 269 THR A CA 1
ATOM 2093 C C . THR A 1 269 ? -4.130 -8.745 -16.254 1.00 87.25 269 THR A C 1
ATOM 2095 O O . THR A 1 269 ? -3.229 -9.428 -16.744 1.00 87.25 269 THR A O 1
ATOM 2098 N N . ILE A 1 270 ? -3.873 -7.820 -15.324 1.00 83.75 270 ILE A N 1
ATOM 2099 C CA . ILE A 1 270 ? -2.527 -7.610 -14.778 1.00 83.75 270 ILE A CA 1
ATOM 2100 C C . ILE A 1 270 ? -2.018 -8.824 -14.027 1.00 83.75 270 ILE A C 1
ATOM 2102 O O . ILE A 1 270 ? -0.879 -9.246 -14.236 1.00 83.75 270 ILE A O 1
ATOM 2106 N N . LEU A 1 271 ? -2.850 -9.373 -13.156 1.00 81.06 271 LEU A N 1
ATOM 2107 C CA . LEU A 1 271 ? -2.451 -10.482 -12.312 1.00 81.06 271 LEU A CA 1
ATOM 2108 C C . LEU A 1 271 ? -2.310 -11.765 -13.116 1.00 81.06 271 LEU A C 1
ATOM 2110 O O . LEU A 1 271 ? -1.362 -12.504 -12.879 1.00 81.06 271 LEU A O 1
ATOM 2114 N N . ASP A 1 272 ? -3.154 -11.980 -14.121 1.00 81.44 272 ASP A N 1
ATOM 2115 C CA . ASP A 1 272 ? -3.014 -13.103 -15.047 1.00 81.44 272 ASP A CA 1
ATOM 2116 C C . ASP A 1 272 ? -1.717 -12.997 -15.854 1.00 81.44 272 ASP A C 1
ATOM 2118 O O . ASP A 1 272 ? -1.011 -13.985 -16.045 1.00 81.44 272 ASP A O 1
ATOM 2122 N N . ARG A 1 273 ? -1.320 -11.782 -16.259 1.00 79.75 273 ARG A N 1
ATOM 2123 C CA . ARG A 1 273 ? -0.011 -11.548 -16.892 1.00 79.75 273 ARG A CA 1
ATOM 2124 C C . ARG A 1 273 ? 1.155 -11.766 -15.931 1.00 79.75 273 ARG A C 1
ATOM 2126 O O . ARG A 1 273 ? 2.182 -12.296 -16.354 1.00 79.75 273 ARG A O 1
ATOM 2133 N N . CYS A 1 274 ? 1.024 -11.356 -14.667 1.00 75.69 274 CYS A N 1
ATOM 2134 C CA . CYS A 1 274 ? 1.996 -11.681 -13.623 1.00 75.69 274 CYS A CA 1
ATOM 2135 C C . CYS A 1 274 ? 2.130 -13.191 -13.473 1.00 75.69 274 CYS A C 1
ATOM 2137 O O . CYS A 1 274 ? 3.247 -13.693 -13.525 1.00 75.69 274 CYS A O 1
ATOM 2139 N N . ARG A 1 275 ? 1.002 -13.896 -13.345 1.00 74.00 275 ARG A N 1
ATOM 2140 C CA . ARG A 1 275 ? 0.941 -15.350 -13.211 1.00 74.00 275 ARG A CA 1
ATOM 2141 C C . ARG A 1 275 ? 1.609 -16.029 -14.396 1.00 74.00 275 ARG A C 1
ATOM 2143 O O . ARG A 1 275 ? 2.658 -16.622 -14.199 1.00 74.00 275 ARG A O 1
ATOM 2150 N N . GLY A 1 276 ? 1.168 -15.733 -15.618 1.00 71.81 276 GLY A N 1
ATOM 2151 C CA . GLY A 1 276 ? 1.742 -16.277 -16.853 1.00 71.81 276 GLY A CA 1
ATOM 2152 C C . GLY A 1 276 ? 3.259 -16.089 -17.004 1.00 71.81 276 GLY A C 1
ATOM 2153 O O . GLY A 1 276 ? 3.957 -16.917 -17.583 1.00 71.81 276 GLY A O 1
ATOM 2154 N N . LYS A 1 277 ? 3.816 -14.990 -16.476 1.00 70.25 277 LYS A N 1
ATOM 2155 C CA . LYS A 1 277 ? 5.270 -14.735 -16.480 1.00 70.25 277 LYS A CA 1
ATOM 2156 C C . LYS A 1 277 ? 6.023 -15.446 -15.354 1.00 70.25 277 LYS A C 1
ATOM 2158 O O . LYS A 1 277 ? 7.242 -15.594 -15.447 1.00 70.25 277 LYS A O 1
ATOM 2163 N N . LEU A 1 278 ? 5.320 -15.841 -14.301 1.00 69.19 278 LEU A N 1
ATOM 2164 C CA . LEU A 1 278 ? 5.845 -16.408 -13.062 1.00 69.19 278 LEU A CA 1
ATOM 2165 C C . LEU A 1 278 ? 5.385 -17.868 -12.848 1.00 69.19 278 LEU A C 1
ATOM 2167 O O . LEU A 1 278 ? 5.702 -18.447 -11.812 1.00 69.19 278 LEU A O 1
ATOM 2171 N N . ASP A 1 279 ? 4.696 -18.474 -13.825 1.00 62.66 279 ASP A N 1
ATOM 2172 C CA . ASP A 1 279 ? 4.035 -19.792 -13.764 1.00 62.66 279 ASP A CA 1
ATOM 2173 C C . ASP A 1 279 ? 4.947 -20.925 -13.269 1.00 62.66 279 ASP A C 1
ATOM 2175 O O . ASP A 1 279 ? 4.506 -21.796 -12.523 1.00 62.66 279 ASP A O 1
ATOM 2179 N N . ASN A 1 280 ? 6.249 -20.877 -13.570 1.00 54.50 280 ASN A N 1
ATOM 2180 C CA . ASN A 1 280 ? 7.219 -21.869 -13.084 1.00 54.50 280 ASN A CA 1
ATOM 2181 C C . ASN A 1 280 ? 7.458 -21.825 -11.557 1.00 54.50 280 ASN A C 1
ATOM 2183 O O . ASN A 1 280 ? 8.124 -22.707 -11.021 1.00 54.50 280 ASN A O 1
ATOM 2187 N N . VAL A 1 281 ? 6.970 -20.794 -10.858 1.00 53.41 281 VAL A N 1
ATOM 2188 C CA . VAL A 1 281 ? 7.174 -20.555 -9.415 1.00 53.41 281 VAL A CA 1
ATOM 2189 C C . VAL A 1 281 ? 5.849 -20.565 -8.638 1.00 53.41 281 VAL A C 1
ATOM 2191 O O . VAL A 1 281 ? 5.848 -20.756 -7.427 1.00 53.41 281 VAL A O 1
ATOM 2194 N N . LEU A 1 282 ? 4.715 -20.388 -9.322 1.00 54.22 282 LEU A N 1
ATOM 2195 C CA . LEU A 1 282 ? 3.403 -20.153 -8.708 1.00 54.22 282 LEU A CA 1
ATOM 2196 C C . LEU A 1 282 ? 2.527 -21.403 -8.536 1.00 54.22 282 LEU A C 1
ATOM 2198 O O . LEU A 1 282 ? 1.506 -21.326 -7.858 1.00 54.22 282 LEU A O 1
ATOM 2202 N N . ALA A 1 283 ? 2.904 -22.541 -9.123 1.00 50.41 283 ALA A N 1
ATOM 2203 C CA . ALA A 1 283 ? 2.070 -23.745 -9.215 1.00 50.41 283 ALA A CA 1
ATOM 2204 C C . ALA A 1 283 ? 1.954 -24.586 -7.920 1.00 50.41 283 ALA A C 1
ATOM 2206 O O . ALA A 1 283 ? 1.575 -25.754 -7.979 1.00 50.41 283 ALA A O 1
ATOM 2207 N N . GLN A 1 284 ? 2.283 -24.042 -6.747 1.00 48.97 284 GLN A N 1
ATOM 2208 C CA . GLN A 1 284 ? 2.202 -24.772 -5.479 1.00 48.97 284 GLN A CA 1
ATOM 2209 C C . GLN A 1 284 ? 1.590 -23.899 -4.385 1.00 48.97 284 GLN A C 1
ATOM 2211 O O . GLN A 1 284 ? 2.316 -23.215 -3.672 1.00 48.97 284 GLN A O 1
ATOM 2216 N N . ASP A 1 285 ? 0.268 -23.946 -4.215 1.00 56.22 285 ASP A N 1
ATOM 2217 C CA . ASP A 1 285 ? -0.323 -23.592 -2.923 1.00 56.22 285 ASP A CA 1
ATOM 2218 C C . ASP A 1 285 ? -1.643 -24.340 -2.673 1.00 56.22 285 ASP A C 1
ATOM 2220 O O . ASP A 1 285 ? -2.699 -23.980 -3.187 1.00 56.22 285 ASP A O 1
ATOM 2224 N N . ASN A 1 286 ? -1.577 -25.391 -1.850 1.00 51.81 286 ASN A N 1
ATOM 2225 C CA . ASN A 1 286 ? -2.739 -26.179 -1.424 1.00 51.81 286 ASN A CA 1
ATOM 2226 C C . ASN A 1 286 ? -3.630 -25.426 -0.405 1.00 51.81 286 ASN A C 1
ATOM 2228 O O . ASN A 1 286 ? -4.660 -25.956 0.002 1.00 51.81 286 ASN A O 1
ATOM 2232 N N . GLY A 1 287 ? -3.245 -24.218 0.039 1.00 59.66 287 GLY A N 1
ATOM 2233 C CA . GLY A 1 287 ? -4.006 -23.379 0.977 1.00 59.66 287 GLY A CA 1
ATOM 2234 C C . GLY A 1 287 ? -4.768 -22.209 0.340 1.00 59.66 287 GLY A C 1
ATOM 2235 O O . GLY A 1 287 ? -5.422 -21.448 1.060 1.00 59.66 287 GLY A O 1
ATOM 2236 N N . ALA A 1 288 ? -4.698 -22.052 -0.987 1.00 69.44 288 ALA A N 1
ATOM 2237 C CA . ALA A 1 288 ? -5.248 -20.896 -1.697 1.00 69.44 288 ALA A CA 1
ATOM 2238 C C . ALA A 1 288 ? -6.769 -20.732 -1.511 1.00 69.44 288 ALA A C 1
ATOM 2240 O O . ALA A 1 288 ? -7.239 -19.615 -1.282 1.00 69.44 288 ALA A O 1
ATOM 2241 N N . ASP A 1 289 ? -7.523 -21.834 -1.518 1.00 68.25 289 ASP A N 1
ATOM 2242 C CA . ASP A 1 289 ? -8.988 -21.810 -1.407 1.00 68.25 289 ASP A CA 1
ATOM 2243 C C . ASP A 1 289 ? -9.466 -21.335 -0.026 1.00 68.25 289 ASP A C 1
ATOM 2245 O O . ASP A 1 289 ? -10.391 -20.527 0.088 1.00 68.25 289 ASP A O 1
ATOM 2249 N N . VAL A 1 290 ? -8.798 -21.781 1.046 1.00 68.88 290 VAL A N 1
ATOM 2250 C CA . VAL A 1 290 ? -9.120 -21.366 2.424 1.00 68.88 290 VAL A CA 1
ATOM 2251 C C . VAL A 1 290 ? -8.790 -19.885 2.627 1.00 68.88 290 VAL A C 1
ATOM 2253 O O . VAL A 1 290 ? -9.566 -19.150 3.244 1.00 68.88 290 VAL A O 1
ATOM 2256 N N . ALA A 1 291 ? -7.667 -19.422 2.069 1.00 81.50 291 ALA A N 1
ATOM 2257 C CA . ALA A 1 291 ? -7.283 -18.015 2.110 1.00 81.50 291 ALA A CA 1
ATOM 2258 C C . ALA A 1 291 ? -8.283 -17.124 1.351 1.00 81.50 291 ALA A C 1
ATOM 2260 O O . ALA A 1 291 ? -8.648 -16.052 1.841 1.00 81.50 291 ALA A O 1
ATOM 2261 N N . LEU A 1 292 ? -8.764 -17.574 0.188 1.00 88.06 292 LEU A N 1
ATOM 2262 C CA . LEU A 1 292 ? -9.756 -16.857 -0.610 1.00 88.06 292 LEU A CA 1
ATOM 2263 C C . LEU A 1 292 ? -11.106 -16.755 0.114 1.00 88.06 292 LEU A C 1
ATOM 2265 O O . LEU A 1 292 ? -11.662 -15.661 0.219 1.00 88.06 292 LEU A O 1
ATOM 2269 N N . ALA A 1 293 ? -11.595 -17.853 0.699 1.00 90.44 293 ALA A N 1
ATOM 2270 C CA . ALA A 1 293 ? -12.836 -17.854 1.476 1.00 90.44 293 ALA A CA 1
ATOM 2271 C C . ALA A 1 293 ? -12.787 -16.866 2.660 1.00 90.44 293 ALA A C 1
ATOM 2273 O O . ALA A 1 293 ? -13.745 -16.127 2.902 1.00 90.44 293 ALA A O 1
ATOM 2274 N N . GLY A 1 294 ? -11.651 -16.787 3.365 1.00 91.19 294 GLY A N 1
ATOM 2275 C CA . GLY A 1 294 ? -11.443 -15.812 4.443 1.00 91.19 294 GLY A CA 1
ATOM 2276 C C . GLY A 1 294 ? -11.473 -14.352 3.968 1.00 91.19 294 GLY A C 1
ATOM 2277 O O . GLY A 1 294 ? -12.000 -13.476 4.666 1.00 91.19 294 GLY A O 1
ATOM 2278 N N . LYS A 1 295 ? -10.964 -14.081 2.760 1.00 95.00 295 LYS A N 1
ATOM 2279 C CA . LYS A 1 295 ? -11.024 -12.753 2.129 1.00 95.00 295 LYS A CA 1
ATOM 2280 C C . LYS A 1 295 ? -12.449 -12.395 1.726 1.00 95.00 295 LYS A C 1
ATOM 2282 O O . LYS A 1 295 ? -12.911 -11.316 2.081 1.00 95.00 295 LYS A O 1
ATOM 2287 N N . VAL A 1 296 ? -13.186 -13.313 1.103 1.00 95.56 296 VAL A N 1
ATOM 2288 C CA . VAL A 1 296 ? -14.613 -13.123 0.784 1.00 95.56 296 VAL A CA 1
ATOM 2289 C C . VAL A 1 296 ? -15.425 -12.842 2.054 1.00 95.56 296 VAL A C 1
ATOM 2291 O O . VAL A 1 296 ? -16.188 -11.881 2.105 1.00 95.56 296 VAL A O 1
ATOM 2294 N N . ALA A 1 297 ? -15.193 -13.597 3.132 1.00 93.94 297 ALA A N 1
ATOM 2295 C CA . ALA A 1 297 ? -15.839 -13.360 4.425 1.00 93.94 297 ALA A CA 1
ATOM 2296 C C . ALA A 1 297 ? -15.457 -12.014 5.073 1.00 93.94 297 ALA A C 1
ATOM 2298 O O . ALA A 1 297 ? -16.209 -11.487 5.894 1.00 93.94 297 ALA A O 1
ATOM 2299 N N . THR A 1 298 ? -14.286 -11.464 4.741 1.00 93.44 298 THR A N 1
ATOM 2300 C CA . THR A 1 298 ? -13.893 -10.100 5.123 1.00 93.44 298 THR A CA 1
ATOM 2301 C C . THR A 1 298 ? -14.667 -9.059 4.321 1.00 93.44 298 THR A C 1
ATOM 2303 O O . THR A 1 298 ? -15.193 -8.112 4.901 1.00 93.44 298 THR A O 1
ATOM 2306 N N . LEU A 1 299 ? -14.776 -9.246 3.005 1.00 94.12 299 LEU A N 1
ATOM 2307 C CA . LEU A 1 299 ? -15.456 -8.304 2.116 1.00 94.12 299 LEU A CA 1
ATOM 2308 C C . LEU A 1 299 ? -16.981 -8.276 2.308 1.00 94.12 299 LEU A C 1
ATOM 2310 O O . LEU A 1 299 ? -17.599 -7.232 2.137 1.00 94.12 299 LEU A O 1
ATOM 2314 N N . ASN A 1 300 ? -17.584 -9.385 2.734 1.00 93.19 300 ASN A N 1
ATOM 2315 C CA . ASN A 1 300 ? -19.009 -9.432 3.078 1.00 93.19 300 ASN A CA 1
ATOM 2316 C C . ASN A 1 300 ? -19.353 -8.699 4.391 1.00 93.19 300 ASN A C 1
ATOM 2318 O O . ASN A 1 300 ? -20.527 -8.534 4.705 1.00 93.19 300 ASN A O 1
ATOM 2322 N N . ASP A 1 301 ? -18.353 -8.267 5.167 1.00 92.00 301 ASP A N 1
ATOM 2323 C CA . ASP A 1 301 ? -18.526 -7.598 6.464 1.00 92.00 301 ASP A CA 1
ATOM 2324 C C . ASP A 1 301 ? -17.581 -6.388 6.600 1.00 92.00 301 ASP A C 1
ATOM 2326 O O . ASP A 1 301 ? -16.915 -6.177 7.617 1.00 92.00 301 ASP A O 1
ATOM 2330 N N . LEU A 1 302 ? -17.486 -5.568 5.546 1.00 90.50 302 LEU A N 1
ATOM 2331 C CA . LEU A 1 302 ? -16.593 -4.400 5.525 1.00 90.50 302 LEU A CA 1
ATOM 2332 C C . LEU A 1 302 ? -16.905 -3.376 6.622 1.00 90.50 302 LEU A C 1
ATOM 2334 O O . LEU A 1 302 ? -15.984 -2.726 7.115 1.00 90.50 302 LEU A O 1
ATOM 2338 N N . SER A 1 303 ? -18.157 -3.274 7.078 1.00 87.62 303 SER A N 1
ATOM 2339 C CA . SER A 1 303 ? -18.521 -2.418 8.216 1.00 87.62 303 SER A CA 1
ATOM 2340 C C . SER A 1 303 ? -17.675 -2.706 9.457 1.00 87.62 303 SER A C 1
ATOM 2342 O O . SER A 1 303 ? -17.269 -1.774 10.159 1.00 87.62 303 SER A O 1
ATOM 2344 N N . ASN A 1 304 ? -17.357 -3.983 9.698 1.00 88.19 304 ASN A N 1
ATOM 2345 C CA . ASN A 1 304 ? -16.586 -4.414 10.860 1.00 88.19 304 ASN A CA 1
ATOM 2346 C C . ASN A 1 304 ? -15.144 -4.798 10.524 1.00 88.19 304 ASN A C 1
ATOM 2348 O O . ASN A 1 304 ? -14.301 -4.736 11.413 1.00 88.19 304 ASN A O 1
ATOM 2352 N N . LYS A 1 305 ? -14.850 -5.173 9.272 1.00 91.56 305 LYS A N 1
ATOM 2353 C CA . LYS A 1 305 ? -13.568 -5.772 8.866 1.00 91.56 305 LYS A CA 1
ATOM 2354 C C . LYS A 1 305 ? -12.782 -4.980 7.818 1.00 91.56 305 LYS A C 1
ATOM 2356 O O . LYS A 1 305 ? -11.750 -5.460 7.348 1.00 91.56 305 LYS A O 1
ATOM 2361 N N . ALA A 1 306 ? -13.204 -3.765 7.461 1.00 90.94 306 ALA A N 1
ATOM 2362 C CA . ALA A 1 306 ? -12.474 -2.924 6.503 1.00 90.94 306 ALA A CA 1
ATOM 2363 C C . ALA A 1 306 ? -11.001 -2.681 6.894 1.00 90.94 306 ALA A C 1
ATOM 2365 O O . ALA A 1 306 ? -10.145 -2.542 6.019 1.00 90.94 306 ALA A O 1
ATOM 2366 N N . HIS A 1 307 ? -10.678 -2.674 8.192 1.00 90.88 307 HIS A N 1
ATOM 2367 C CA . HIS A 1 307 ? -9.304 -2.541 8.686 1.00 90.88 307 HIS A CA 1
ATOM 2368 C C . HIS A 1 307 ? -8.403 -3.732 8.324 1.00 90.88 307 HIS A C 1
ATOM 2370 O O . HIS A 1 307 ? -7.211 -3.535 8.096 1.00 90.88 307 HIS A O 1
ATOM 2376 N N . ILE A 1 308 ? -8.957 -4.946 8.216 1.00 92.12 308 ILE A N 1
ATOM 2377 C CA . ILE A 1 308 ? -8.223 -6.155 7.801 1.00 92.12 308 ILE A CA 1
ATOM 2378 C C . ILE A 1 308 ? -7.820 -6.040 6.329 1.00 92.12 308 ILE A C 1
ATOM 2380 O O . ILE A 1 308 ? -6.657 -6.261 5.974 1.00 92.12 308 ILE A O 1
ATOM 2384 N N . LEU A 1 309 ? -8.775 -5.647 5.476 1.00 92.94 309 LEU A N 1
ATOM 2385 C CA . LEU A 1 309 ? -8.511 -5.379 4.064 1.00 92.94 309 LEU A CA 1
ATOM 2386 C C . LEU A 1 309 ? -7.441 -4.291 3.938 1.00 92.94 309 LEU A C 1
ATOM 2388 O O . LEU A 1 309 ? -6.385 -4.548 3.369 1.00 92.94 309 LEU A O 1
ATOM 2392 N N . LEU A 1 310 ? -7.655 -3.111 4.528 1.00 90.69 310 LEU A N 1
ATOM 2393 C CA . LEU A 1 310 ? -6.706 -1.998 4.415 1.00 90.69 310 LEU A CA 1
ATOM 2394 C C . LEU A 1 310 ? -5.314 -2.332 4.932 1.00 90.69 310 LEU A C 1
ATOM 2396 O O . LEU A 1 310 ? -4.339 -1.952 4.289 1.00 90.69 310 LEU A O 1
ATOM 2400 N N . GLY A 1 311 ? -5.205 -3.045 6.054 1.00 89.56 311 GLY A N 1
ATOM 2401 C CA . GLY A 1 311 ? -3.916 -3.506 6.561 1.00 89.56 311 GLY A CA 1
ATOM 2402 C C . GLY A 1 311 ? -3.196 -4.439 5.586 1.00 89.56 311 GLY A C 1
ATOM 2403 O O . GLY A 1 311 ? -1.980 -4.339 5.424 1.00 89.56 311 GLY A O 1
ATOM 2404 N N . SER A 1 312 ? -3.940 -5.291 4.879 1.00 91.75 312 SER A N 1
ATOM 2405 C CA . SER A 1 312 ? -3.381 -6.172 3.849 1.00 91.75 312 SER A CA 1
ATOM 2406 C C . SER A 1 312 ? -2.934 -5.390 2.611 1.00 91.75 312 SER A C 1
ATOM 2408 O O . SER A 1 312 ? -1.813 -5.579 2.147 1.00 91.75 312 SER A O 1
ATOM 2410 N N . ILE A 1 313 ? -3.758 -4.459 2.117 1.00 91.00 313 ILE A N 1
ATOM 2411 C CA . ILE A 1 313 ? -3.412 -3.583 0.982 1.00 91.00 313 ILE A CA 1
ATOM 2412 C C . ILE A 1 313 ? -2.163 -2.749 1.293 1.00 91.00 313 ILE A C 1
ATOM 2414 O O . ILE A 1 313 ? -1.276 -2.615 0.449 1.00 91.00 313 ILE A O 1
ATOM 2418 N N . LEU A 1 314 ? -2.075 -2.236 2.522 1.00 87.50 314 LEU A N 1
ATOM 2419 C CA . LEU A 1 314 ? -0.920 -1.515 3.046 1.00 87.50 314 LEU A CA 1
ATOM 2420 C C . LEU A 1 314 ? 0.353 -2.341 2.990 1.00 87.50 314 LEU A C 1
ATOM 2422 O O . LEU A 1 314 ? 1.362 -1.885 2.453 1.00 87.50 314 LEU A O 1
ATOM 2426 N N . ARG A 1 315 ? 0.297 -3.553 3.545 1.00 89.12 315 ARG A N 1
ATOM 2427 C CA . ARG A 1 315 ? 1.449 -4.447 3.562 1.00 89.12 315 ARG A CA 1
ATOM 2428 C C . ARG A 1 315 ? 1.872 -4.814 2.146 1.00 89.12 315 ARG A C 1
ATOM 2430 O O . ARG A 1 315 ? 3.046 -4.691 1.834 1.00 89.12 315 ARG A O 1
ATOM 2437 N N . ILE A 1 316 ? 0.928 -5.178 1.277 1.00 91.62 316 ILE A N 1
ATOM 2438 C CA . ILE A 1 316 ? 1.217 -5.497 -0.125 1.00 91.62 316 ILE A CA 1
ATOM 2439 C C . ILE A 1 316 ? 1.911 -4.320 -0.820 1.00 91.62 316 ILE A C 1
ATOM 2441 O O . ILE A 1 316 ? 2.945 -4.502 -1.460 1.00 91.62 316 ILE A O 1
ATOM 2445 N N . GLY A 1 317 ? 1.372 -3.106 -0.678 1.00 90.00 317 GLY A N 1
ATOM 2446 C CA . GLY A 1 317 ? 1.974 -1.905 -1.251 1.00 90.00 317 GLY A CA 1
ATOM 2447 C C . GLY A 1 317 ? 3.394 -1.652 -0.737 1.00 90.00 317 GLY A C 1
ATOM 2448 O O . GLY A 1 317 ? 4.284 -1.359 -1.535 1.00 90.00 317 GLY A O 1
ATOM 2449 N N . ALA A 1 318 ? 3.612 -1.807 0.572 1.00 87.00 318 ALA A N 1
ATOM 2450 C CA . ALA A 1 318 ? 4.918 -1.641 1.204 1.00 87.00 318 ALA A CA 1
ATOM 2451 C C . ALA A 1 318 ? 5.928 -2.699 0.731 1.00 87.00 318 ALA A C 1
ATOM 2453 O O . ALA A 1 318 ? 7.006 -2.334 0.273 1.00 87.00 318 ALA A O 1
ATOM 2454 N N . ASP A 1 319 ? 5.559 -3.981 0.757 1.00 89.50 319 ASP A N 1
ATOM 2455 C CA . ASP A 1 319 ? 6.409 -5.098 0.332 1.00 89.50 319 ASP A CA 1
ATOM 2456 C C . ASP A 1 319 ? 6.867 -4.924 -1.128 1.00 89.50 319 ASP A C 1
ATOM 2458 O O . ASP A 1 319 ? 8.050 -5.070 -1.444 1.00 89.50 319 ASP A O 1
ATOM 2462 N N . LEU A 1 320 ? 5.945 -4.553 -2.027 1.00 90.19 320 LEU A N 1
ATOM 2463 C CA . LEU A 1 320 ? 6.252 -4.320 -3.442 1.00 90.19 320 LEU A CA 1
ATOM 2464 C C . LEU A 1 320 ? 7.119 -3.072 -3.658 1.00 90.19 320 LEU A C 1
ATOM 2466 O O . LEU A 1 320 ? 7.999 -3.077 -4.522 1.00 90.19 320 LEU A O 1
ATOM 2470 N N . ALA A 1 321 ? 6.884 -2.002 -2.893 1.00 88.50 321 ALA A N 1
ATOM 2471 C CA . ALA A 1 321 ? 7.695 -0.792 -2.960 1.00 88.50 321 ALA A CA 1
ATOM 2472 C C . ALA A 1 321 ? 9.124 -1.051 -2.466 1.00 88.50 321 ALA A C 1
ATOM 2474 O O . ALA A 1 321 ? 10.071 -0.738 -3.187 1.00 88.50 321 ALA A O 1
ATOM 2475 N N . THR A 1 322 ? 9.281 -1.681 -1.299 1.00 87.19 322 THR A N 1
ATOM 2476 C CA . THR A 1 322 ? 10.585 -2.055 -0.736 1.00 87.19 322 THR A CA 1
ATOM 2477 C C . THR A 1 322 ? 11.346 -2.971 -1.683 1.00 87.19 322 THR A C 1
ATOM 2479 O O . THR A 1 322 ? 12.499 -2.691 -2.002 1.00 87.19 322 THR A O 1
ATOM 2482 N N . TRP A 1 323 ? 10.686 -4.002 -2.216 1.00 89.12 323 TRP A N 1
ATOM 2483 C CA . TRP A 1 323 ? 11.303 -4.885 -3.199 1.00 89.12 323 TRP A CA 1
ATOM 2484 C C . TRP A 1 323 ? 11.848 -4.123 -4.412 1.00 89.12 323 TRP A C 1
ATOM 2486 O O . TRP A 1 323 ? 12.988 -4.335 -4.830 1.00 89.12 323 TRP A O 1
ATOM 2496 N N . PHE A 1 324 ? 11.040 -3.223 -4.978 1.00 89.12 324 PHE A N 1
ATOM 2497 C CA . PHE A 1 324 ? 11.443 -2.422 -6.129 1.00 89.12 324 PHE A CA 1
ATOM 2498 C C . PHE A 1 324 ? 12.636 -1.519 -5.809 1.00 89.12 324 PHE A C 1
ATOM 2500 O O . PHE A 1 324 ? 13.561 -1.432 -6.615 1.00 89.12 324 PHE A O 1
ATOM 2507 N N . GLU A 1 325 ? 12.628 -0.855 -4.653 1.00 87.88 325 GLU A N 1
ATOM 2508 C CA . GLU A 1 325 ? 13.729 0.006 -4.215 1.00 87.88 325 GLU A CA 1
ATOM 2509 C C . GLU A 1 325 ? 15.035 -0.773 -4.059 1.00 87.88 325 GLU A C 1
ATOM 2511 O O . GLU A 1 325 ? 16.073 -0.340 -4.562 1.00 87.88 325 GLU A O 1
ATOM 2516 N N . ASP A 1 326 ? 14.983 -1.937 -3.415 1.00 86.88 326 ASP A N 1
ATOM 2517 C CA . ASP A 1 326 ? 16.153 -2.789 -3.213 1.00 86.88 326 ASP A CA 1
ATOM 2518 C C . ASP A 1 326 ? 16.693 -3.312 -4.547 1.00 86.88 326 ASP A C 1
ATOM 2520 O O . ASP A 1 326 ? 17.901 -3.260 -4.801 1.00 86.88 326 ASP A O 1
ATOM 2524 N N . ALA A 1 327 ? 15.806 -3.747 -5.447 1.00 85.56 327 ALA A N 1
ATOM 2525 C CA . ALA A 1 327 ? 16.184 -4.197 -6.781 1.00 85.56 327 ALA A CA 1
ATOM 2526 C C . ALA A 1 327 ? 16.805 -3.066 -7.621 1.00 85.56 327 ALA A C 1
ATOM 2528 O O . ALA A 1 327 ? 17.815 -3.270 -8.305 1.00 85.56 327 ALA A O 1
ATOM 2529 N N . LEU A 1 328 ? 16.233 -1.863 -7.541 1.00 87.12 328 LEU A N 1
ATOM 2530 C CA . LEU A 1 328 ? 16.731 -0.668 -8.216 1.00 87.12 328 LEU A CA 1
ATOM 2531 C C . LEU A 1 328 ? 18.131 -0.288 -7.709 1.00 87.12 328 LEU A C 1
ATOM 2533 O O . LEU A 1 328 ? 19.039 -0.069 -8.514 1.00 87.12 328 LEU A O 1
ATOM 2537 N N . LEU A 1 329 ? 18.330 -0.252 -6.389 1.00 86.69 329 LEU A N 1
ATOM 2538 C CA . LEU A 1 329 ? 19.612 0.084 -5.765 1.00 86.69 329 LEU A CA 1
ATOM 2539 C C . LEU A 1 329 ? 20.685 -0.972 -6.046 1.00 86.69 329 LEU A C 1
ATOM 2541 O O . LEU A 1 329 ? 21.817 -0.621 -6.383 1.00 86.69 329 LEU A O 1
ATOM 2545 N N . ALA A 1 330 ? 20.341 -2.259 -5.983 1.00 84.25 330 ALA A N 1
ATOM 2546 C CA . ALA A 1 330 ? 21.257 -3.337 -6.346 1.00 84.25 330 ALA A CA 1
ATOM 2547 C C . ALA A 1 330 ? 21.747 -3.189 -7.796 1.00 84.25 330 ALA A C 1
ATOM 2549 O O . ALA A 1 330 ? 22.939 -3.341 -8.083 1.00 84.25 330 ALA A O 1
ATOM 2550 N N . ARG A 1 331 ? 20.845 -2.818 -8.713 1.00 83.25 331 ARG A N 1
ATOM 2551 C CA . ARG A 1 331 ? 21.181 -2.580 -10.121 1.00 83.25 331 ARG A CA 1
ATOM 2552 C C . ARG A 1 331 ? 22.012 -1.314 -10.321 1.00 83.25 331 ARG A C 1
ATOM 2554 O O . ARG A 1 331 ? 22.947 -1.330 -11.123 1.00 83.25 331 ARG A O 1
ATOM 2561 N N . TYR A 1 332 ? 21.732 -0.251 -9.569 1.00 85.19 332 TYR A N 1
ATOM 2562 C CA . TYR A 1 332 ? 22.547 0.964 -9.555 1.00 85.19 332 TYR A CA 1
ATOM 2563 C C . TYR A 1 332 ? 23.997 0.667 -9.134 1.00 85.19 332 TYR A C 1
ATOM 2565 O O . TYR A 1 332 ? 24.939 1.040 -9.838 1.00 85.19 332 TYR A O 1
ATOM 2573 N N . VAL A 1 333 ? 24.189 -0.090 -8.047 1.00 84.69 333 VAL A N 1
ATOM 2574 C CA . VAL A 1 333 ? 25.519 -0.513 -7.567 1.00 84.69 333 VAL A CA 1
ATOM 2575 C C . VAL A 1 333 ? 26.236 -1.401 -8.589 1.00 84.69 333 VAL A C 1
ATOM 2577 O O . VAL A 1 333 ? 27.431 -1.227 -8.825 1.00 84.69 333 VAL A O 1
ATOM 2580 N N . ALA A 1 334 ? 25.529 -2.333 -9.234 1.00 81.25 334 ALA A N 1
ATOM 2581 C CA . ALA A 1 334 ? 26.118 -3.176 -10.274 1.00 81.25 334 ALA A CA 1
ATOM 2582 C C . ALA A 1 334 ? 26.583 -2.353 -11.491 1.00 81.25 334 ALA A C 1
ATOM 2584 O O . ALA A 1 334 ? 27.704 -2.529 -11.966 1.00 81.25 334 ALA A O 1
ATOM 2585 N N . THR A 1 335 ? 25.755 -1.409 -11.949 1.00 79.25 335 THR A N 1
ATOM 2586 C CA . THR A 1 335 ? 26.068 -0.529 -13.090 1.00 79.25 335 THR A CA 1
ATOM 25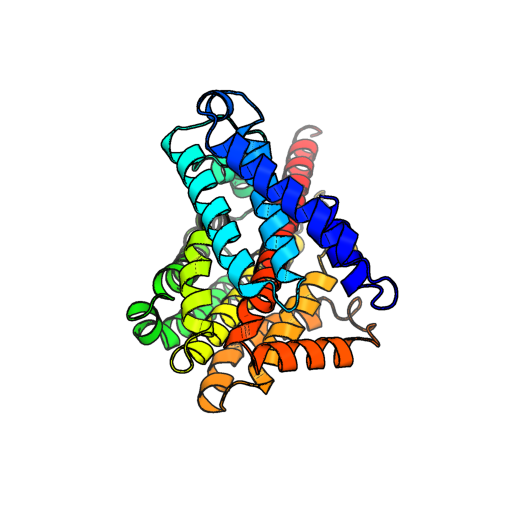87 C C . THR A 1 335 ? 27.271 0.368 -12.809 1.00 79.25 335 THR A C 1
ATOM 2589 O O . THR A 1 335 ? 28.140 0.538 -13.661 1.00 79.25 335 THR A O 1
ATOM 2592 N N . THR A 1 336 ? 27.340 0.944 -11.609 1.00 82.19 336 THR A N 1
ATOM 2593 C CA . THR A 1 336 ? 28.429 1.854 -11.223 1.00 82.19 336 THR A CA 1
ATOM 2594 C C . THR A 1 336 ? 29.755 1.120 -11.026 1.00 82.19 336 THR A C 1
ATOM 2596 O O . THR A 1 336 ? 30.784 1.609 -11.484 1.00 82.19 336 THR A O 1
ATOM 2599 N N . ARG A 1 337 ? 29.748 -0.085 -10.437 1.00 77.25 337 ARG A N 1
ATOM 2600 C CA . ARG A 1 337 ? 30.957 -0.921 -10.309 1.00 77.25 337 ARG A CA 1
ATOM 2601 C C . ARG A 1 337 ? 31.477 -1.421 -11.655 1.00 77.25 337 ARG A C 1
ATOM 2603 O O . ARG A 1 337 ? 32.683 -1.403 -11.865 1.00 77.25 337 ARG A O 1
ATOM 2610 N N . GLY A 1 338 ? 30.587 -1.817 -12.568 1.00 64.56 338 GLY A N 1
ATOM 2611 C CA . GLY A 1 338 ? 30.972 -2.243 -13.918 1.00 64.56 338 GLY A CA 1
ATOM 2612 C C . GLY A 1 338 ? 31.676 -1.144 -14.722 1.00 64.56 338 GLY A C 1
ATOM 2613 O O . GLY A 1 338 ? 32.585 -1.439 -15.486 1.00 64.56 338 GLY A O 1
ATOM 2614 N N . ARG A 1 339 ? 31.313 0.127 -14.498 1.00 60.28 339 ARG A N 1
ATOM 2615 C CA . ARG A 1 339 ? 31.961 1.291 -15.129 1.00 60.28 339 ARG A CA 1
ATOM 2616 C C . ARG A 1 339 ? 33.300 1.686 -14.505 1.00 60.28 339 ARG A C 1
ATOM 2618 O O . ARG A 1 339 ? 34.080 2.345 -15.169 1.00 60.28 339 ARG A O 1
ATOM 2625 N N . ALA A 1 340 ? 33.550 1.331 -13.244 1.00 61.97 340 ALA A N 1
ATOM 2626 C CA . ALA A 1 340 ? 34.794 1.665 -12.544 1.00 61.97 340 ALA A CA 1
ATOM 2627 C C . ALA A 1 340 ? 35.922 0.638 -12.772 1.00 61.97 340 ALA A C 1
ATOM 2629 O O . ALA A 1 340 ? 37.058 0.888 -12.380 1.00 61.97 340 ALA A O 1
ATOM 2630 N N . GLY A 1 341 ? 35.603 -0.526 -13.349 1.00 54.06 341 GLY A N 1
ATOM 2631 C CA . GLY A 1 341 ? 36.558 -1.594 -13.671 1.00 54.06 341 GLY A CA 1
ATOM 2632 C C . GLY A 1 341 ? 36.967 -1.671 -15.148 1.00 54.06 341 GLY A C 1
ATOM 2633 O O . GLY A 1 341 ? 37.622 -2.643 -15.519 1.00 54.06 341 GLY A O 1
ATOM 2634 N N . GLN A 1 342 ? 36.554 -0.699 -15.969 1.00 44.81 342 GLN A N 1
ATOM 2635 C CA . GLN A 1 342 ? 36.982 -0.489 -17.361 1.00 44.81 342 GLN A CA 1
ATOM 2636 C C . GLN A 1 342 ? 37.869 0.751 -17.438 1.00 44.81 342 GLN A C 1
ATOM 2638 O O . GLN A 1 342 ? 38.817 0.733 -18.250 1.00 44.81 342 GLN A O 1
#

Secondary structure (DSSP, 8-state):
-HHHHHHHHHHH-TT---HHHHHHHHHHHHHHHHHHHH-TTGGGSTTHHHHHHHHHHHHHHHHHTSTTTHHHHHHHHHHHHHHHHHHHHTT---TT---TTHHHHHHHHHHHHHS-SS--HHHHHHHHHHHHHHHTTHHHHHTSTTHHHHHHHHHHHHHHHH-HHHHHHHHHHHHHTHHHHHHHHHHHHTSTTTHHHHHHHHHHHHHHHHIIIIIHHHHHHHHS--TTSPPP-GGGS-HHHHHHHHHHHHHHHHHS-HHHHGGGHHHHHHHHHHHHHHHHHHS--TTHHHHHHHHHHHHTTHHHHHHHHHHHHHHHHHHHHHHHHHHHHHHHHHHHHHHH--

Foldseek 3Di:
DQLLVQLVCCLVPVVDHDPVSNVVVVVVLVVVLVVLVPPPVLQQDEASLVVSLVSLVSQLLSLLSDLQSLVVNLVSLVSNLVSLVSCAVVVPDYPVQSHLCRLCVLCVLLCVPQPDQAADPVLLVLLVVLLVLLVVLQVVCCVFLQVLLSVLLNVLSVCNHRGVSVSLSSLVSSLSNVSSNVVRLLVQCLPPVRVLVSLLSLLSVLLSLCCSLPVSCLVRVQVPPPPQFDRDPLVLPPQVLLLLSQLLLVLSCVPHDPVSNVSSPSSNVSSVVVCVVSVVPNPDDPCSVVSSVVSNVLSVPSSSNVSNVSSSSSVSSVVSSVSSSVSSVVRSVSVVVVVVVD